Protein AF-A0A7R9QZG5-F1 (afdb_monomer)

Foldseek 3Di:
DKFFQLLLVVLVVVLQCQQVDAQDPVNLVCCCVQVVLQDPVNSVVRRPAGADSVVFKDKDWDFPDPDPDRRTITDIDIGGDDDCVRGVPCQLVSLQSSLLSCCVHPPPPDDLPCLLVLLLVQLLLCQLLQAEEEEEARRNFNHPVSVLSNLNSNVVNQVCCVVPVVPGNYDHQYYCPSVSCVVVVHHHDDADDLCLLVVQCVVVVCNLCSLLLSQQVVCLSRNFLGSQAAEQCSPHNVSNLVSQQAAHDGHNDSDGDPDPPHHGSVQRGQAYEDADDDLLVVLVVVLVSCVVSVNPDAHEYEYEYADGSVRSSVSCVSCVVSVHHYHYHYHCNSRPDD

Structure (mmCIF, N/CA/C/O backbone):
data_AF-A0A7R9QZG5-F1
#
_entry.id   AF-A0A7R9QZG5-F1
#
loop_
_atom_site.group_PDB
_atom_site.id
_atom_site.type_symbol
_atom_site.label_atom_id
_atom_site.label_alt_id
_atom_site.label_comp_id
_atom_site.label_asym_id
_atom_site.label_entity_id
_atom_site.label_seq_id
_atom_site.pdbx_PDB_ins_code
_atom_site.Cartn_x
_atom_site.Cartn_y
_atom_site.Cartn_z
_atom_site.occupancy
_atom_site.B_iso_or_equiv
_atom_site.auth_seq_id
_atom_site.auth_comp_id
_atom_site.auth_asym_id
_atom_site.auth_atom_id
_atom_site.pdbx_PDB_model_num
ATOM 1 N N . MET A 1 1 ? 15.269 9.341 -12.273 1.00 76.62 1 MET A N 1
ATOM 2 C CA . MET A 1 1 ? 15.682 7.980 -12.675 1.00 76.62 1 MET A CA 1
ATOM 3 C C . MET A 1 1 ? 15.644 7.947 -14.185 1.00 76.62 1 MET A C 1
ATOM 5 O O . MET A 1 1 ? 14.629 8.360 -14.729 1.00 76.62 1 MET A O 1
ATOM 9 N N . LYS A 1 2 ? 16.731 7.532 -14.834 1.00 93.25 2 LYS A N 1
ATOM 10 C CA . LYS A 1 2 ? 16.809 7.416 -16.295 1.00 93.25 2 LYS A CA 1
ATOM 11 C C . LYS A 1 2 ? 16.793 5.945 -16.671 1.00 93.25 2 LYS A C 1
ATOM 13 O O . LYS A 1 2 ? 17.297 5.121 -15.907 1.00 93.25 2 LYS A O 1
ATOM 18 N N . LEU A 1 3 ? 16.193 5.631 -17.809 1.00 97.06 3 LEU A N 1
ATOM 19 C CA . LEU A 1 3 ? 16.236 4.296 -18.394 1.00 97.06 3 LEU A CA 1
ATOM 20 C C . LEU A 1 3 ? 17.184 4.300 -19.587 1.00 97.06 3 LEU A C 1
ATOM 22 O O . LEU A 1 3 ? 17.402 5.337 -20.211 1.00 97.06 3 LEU A O 1
ATOM 26 N N . THR A 1 4 ? 17.740 3.138 -19.908 1.00 97.75 4 THR A N 1
ATOM 27 C CA . THR A 1 4 ? 18.405 2.934 -21.194 1.00 97.75 4 THR A CA 1
ATOM 28 C C . THR A 1 4 ? 17.360 2.679 -22.284 1.00 97.75 4 THR A C 1
ATOM 30 O O . THR A 1 4 ? 16.239 2.243 -21.997 1.00 97.75 4 THR A O 1
ATOM 33 N N . LYS A 1 5 ? 17.703 2.925 -23.550 1.00 97.25 5 LYS A N 1
ATOM 34 C CA . LYS A 1 5 ? 16.819 2.669 -24.696 1.00 97.25 5 LYS A CA 1
ATOM 35 C C . LYS A 1 5 ? 16.367 1.204 -24.754 1.00 97.25 5 LYS A C 1
ATOM 37 O O . LYS A 1 5 ? 15.193 0.938 -25.005 1.00 97.25 5 LYS A O 1
ATOM 42 N N . GLY A 1 6 ? 17.255 0.263 -24.428 1.00 97.75 6 GLY A N 1
ATOM 43 C CA . GLY A 1 6 ? 16.916 -1.156 -24.300 1.00 97.75 6 GLY A CA 1
ATOM 44 C C . GLY A 1 6 ? 15.878 -1.421 -23.200 1.00 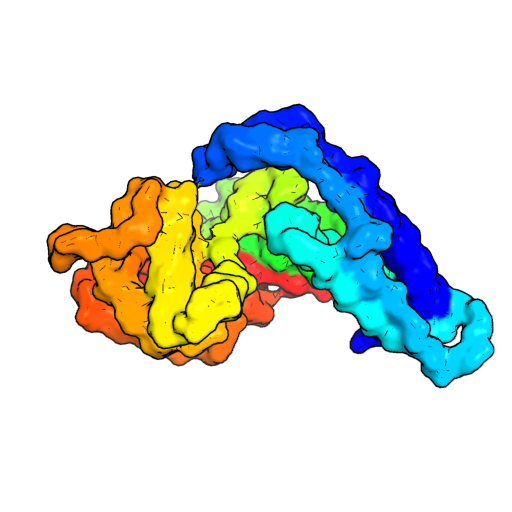97.75 6 GLY A C 1
ATOM 45 O O . GLY A 1 6 ? 14.911 -2.150 -23.426 1.00 97.75 6 GLY A O 1
ATOM 46 N N . ALA A 1 7 ? 16.016 -0.769 -22.039 1.00 98.31 7 ALA A N 1
ATOM 47 C CA . ALA A 1 7 ? 15.039 -0.855 -20.951 1.00 98.31 7 ALA A CA 1
ATOM 48 C C . ALA A 1 7 ? 13.669 -0.290 -21.358 1.00 98.31 7 ALA A C 1
ATOM 50 O O . ALA A 1 7 ? 12.640 -0.890 -21.052 1.00 98.31 7 ALA A O 1
ATOM 51 N N . TYR A 1 8 ? 13.653 0.838 -22.076 1.00 98.19 8 TYR A N 1
ATOM 52 C CA . TYR A 1 8 ? 12.435 1.438 -22.623 1.00 98.19 8 TYR A CA 1
ATOM 53 C C . TYR A 1 8 ? 11.733 0.507 -23.623 1.00 98.19 8 TYR A C 1
ATOM 55 O O . TYR A 1 8 ? 10.530 0.278 -23.498 1.00 98.19 8 TYR A O 1
ATOM 63 N N . ASN A 1 9 ? 12.475 -0.077 -24.569 1.00 98.19 9 ASN A N 1
ATOM 64 C CA . ASN A 1 9 ? 11.923 -1.011 -25.554 1.00 98.19 9 ASN A CA 1
ATOM 65 C C . ASN A 1 9 ? 11.314 -2.243 -24.869 1.00 98.19 9 ASN A C 1
ATOM 67 O O . ASN A 1 9 ? 10.207 -2.668 -25.206 1.00 98.19 9 ASN A O 1
ATOM 71 N N . TRP A 1 10 ? 12.010 -2.792 -23.869 1.00 98.62 10 TRP A N 1
ATOM 72 C CA . TRP A 1 10 ? 11.490 -3.896 -23.066 1.00 98.62 10 TRP A CA 1
ATOM 73 C C . TRP A 1 10 ? 10.226 -3.501 -22.299 1.00 98.62 10 TRP A C 1
ATOM 75 O O . TRP A 1 10 ? 9.252 -4.253 -22.314 1.00 98.62 10 TRP A O 1
ATOM 85 N N . LEU A 1 11 ? 10.222 -2.329 -21.659 1.00 98.62 11 LEU A N 1
ATOM 86 C CA . LEU A 1 11 ? 9.078 -1.825 -20.902 1.00 98.62 11 LEU A CA 1
ATOM 87 C C . LEU A 1 11 ? 7.855 -1.648 -21.805 1.00 98.62 11 LEU A C 1
ATOM 89 O O . LEU A 1 11 ? 6.777 -2.115 -21.448 1.00 98.62 11 LEU A O 1
ATOM 93 N N . GLN A 1 12 ? 8.021 -1.041 -22.982 1.00 98.38 12 GLN A N 1
ATOM 94 C CA . GLN A 1 12 ? 6.940 -0.868 -23.953 1.00 98.38 12 GLN A CA 1
ATOM 95 C C . GLN A 1 12 ? 6.302 -2.215 -24.325 1.00 98.38 12 GLN A C 1
ATOM 97 O O . GLN A 1 12 ? 5.080 -2.341 -24.345 1.00 98.38 12 GLN A O 1
ATOM 102 N N . GLU A 1 13 ? 7.122 -3.242 -24.549 1.00 98.56 13 GLU A N 1
ATOM 103 C CA . GLU A 1 13 ? 6.642 -4.591 -24.843 1.00 98.56 13 GLU A CA 1
ATOM 104 C C . GLU A 1 13 ? 5.915 -5.242 -23.652 1.00 98.56 13 GLU A C 1
ATOM 106 O O . GLU A 1 13 ? 4.901 -5.912 -23.841 1.00 98.56 13 GLU A O 1
ATOM 111 N N . GLN A 1 14 ? 6.384 -5.048 -22.413 1.00 98.69 14 GLN A N 1
ATOM 112 C CA . GLN A 1 14 ? 5.668 -5.555 -21.232 1.00 98.69 14 GLN A CA 1
ATOM 113 C C . GLN A 1 14 ? 4.327 -4.849 -21.015 1.00 98.69 14 GLN A C 1
ATOM 115 O O . GLN A 1 14 ? 3.362 -5.496 -20.615 1.00 98.69 14 GLN A O 1
ATOM 120 N N . ILE A 1 15 ? 4.255 -3.543 -21.288 1.00 98.69 15 ILE A N 1
ATOM 121 C CA . ILE A 1 15 ? 3.017 -2.765 -21.174 1.00 98.69 15 ILE A CA 1
ATOM 122 C C . ILE A 1 15 ? 1.969 -3.280 -22.157 1.00 98.69 15 ILE A C 1
ATOM 124 O O . ILE A 1 15 ? 0.840 -3.517 -21.738 1.00 98.69 15 ILE A O 1
ATOM 128 N N . ARG A 1 16 ? 2.338 -3.532 -23.422 1.00 98.44 16 ARG A N 1
ATOM 129 C CA . ARG A 1 16 ? 1.416 -4.132 -24.406 1.00 98.44 16 ARG A CA 1
ATOM 130 C C . ARG A 1 16 ? 0.844 -5.452 -23.904 1.00 98.44 16 ARG A C 1
ATOM 132 O O . ARG A 1 16 ? -0.361 -5.662 -23.933 1.00 98.44 16 ARG A O 1
ATOM 139 N N . LYS A 1 17 ? 1.689 -6.302 -23.314 1.00 98.50 17 LYS A N 1
ATOM 140 C CA . LYS A 1 17 ? 1.270 -7.612 -22.792 1.00 98.50 17 LYS A CA 1
ATOM 141 C C . LYS A 1 17 ? 0.234 -7.552 -21.674 1.00 98.50 17 LYS A C 1
ATOM 143 O O . LYS A 1 17 ? -0.400 -8.579 -21.434 1.00 98.50 17 LYS A O 1
ATOM 148 N N . LEU A 1 18 ? 0.027 -6.402 -21.024 1.00 98.31 18 LEU A N 1
ATOM 149 C CA . LEU A 1 18 ? -1.034 -6.236 -20.028 1.00 98.31 18 LEU A CA 1
ATOM 150 C C . LEU A 1 18 ? -2.433 -6.484 -20.615 1.00 98.31 18 LEU A C 1
ATOM 152 O O . LEU A 1 18 ? -3.313 -6.908 -19.872 1.00 98.31 18 LEU A O 1
ATOM 156 N N . GLU A 1 19 ? -2.626 -6.307 -21.928 1.00 97.81 19 GLU A N 1
ATOM 157 C CA . GLU A 1 19 ? -3.889 -6.631 -22.614 1.00 97.81 19 GLU A CA 1
ATOM 158 C C . GLU A 1 19 ? -4.266 -8.118 -22.511 1.00 97.81 19 GLU A C 1
ATOM 160 O O . GLU A 1 19 ? -5.438 -8.482 -22.530 1.00 97.81 19 GLU A O 1
ATOM 165 N N . ASN A 1 20 ? -3.262 -8.990 -22.365 1.00 97.50 20 ASN A N 1
ATOM 166 C CA . ASN A 1 20 ? -3.441 -10.439 -22.330 1.00 97.50 20 ASN A CA 1
ATOM 167 C C . ASN A 1 20 ? -3.740 -10.959 -20.918 1.00 97.50 20 ASN A C 1
ATOM 169 O O . ASN A 1 20 ? -3.902 -12.167 -20.723 1.00 97.50 20 ASN A O 1
ATOM 173 N N . ILE A 1 21 ? -3.768 -10.076 -19.915 1.00 96.31 21 ILE A N 1
ATOM 174 C CA . ILE A 1 21 ? -4.100 -10.454 -18.547 1.00 96.31 21 ILE A CA 1
ATOM 175 C C . ILE A 1 21 ? -5.612 -10.623 -18.456 1.00 96.31 21 ILE A C 1
ATOM 177 O O . ILE A 1 21 ? -6.385 -9.697 -18.698 1.00 96.31 21 ILE A O 1
ATOM 181 N N . ILE A 1 22 ? -6.011 -11.831 -18.079 1.00 95.56 22 ILE A N 1
ATOM 182 C CA . ILE A 1 22 ? -7.397 -12.204 -17.831 1.00 95.56 22 ILE A CA 1
ATOM 183 C C . ILE A 1 22 ? -7.498 -12.715 -16.401 1.00 95.56 22 ILE A C 1
ATOM 185 O O . ILE A 1 22 ? -6.614 -13.445 -15.944 1.00 95.56 22 ILE A O 1
ATOM 189 N N . ILE A 1 23 ? -8.569 -12.342 -15.708 1.00 95.38 23 ILE A N 1
ATOM 190 C CA . ILE A 1 23 ? -8.840 -12.855 -14.368 1.00 95.38 23 ILE A CA 1
ATOM 191 C C . ILE A 1 23 ? -9.448 -14.246 -14.521 1.00 95.38 23 ILE A C 1
ATOM 193 O O . ILE A 1 23 ? -10.445 -14.438 -15.220 1.00 95.38 23 ILE A O 1
ATOM 197 N N . LYS A 1 24 ? -8.825 -15.238 -13.895 1.00 96.00 24 LYS A N 1
ATOM 198 C CA . LYS A 1 24 ? -9.246 -16.636 -13.989 1.00 96.00 24 LYS A CA 1
ATOM 199 C C . LYS A 1 24 ? -10.360 -16.950 -12.994 1.00 96.00 24 LYS A C 1
ATOM 201 O O . LYS A 1 24 ? -10.515 -16.295 -11.967 1.00 96.00 24 LYS A O 1
ATOM 206 N N . ASN A 1 25 ? -11.122 -18.007 -13.273 1.00 95.94 25 ASN A N 1
ATOM 207 C CA . ASN A 1 25 ? -12.228 -18.426 -12.405 1.00 95.94 25 ASN A CA 1
ATOM 208 C C . ASN A 1 25 ? -11.767 -18.767 -10.978 1.00 95.94 25 ASN A C 1
ATOM 210 O O . ASN A 1 25 ? -12.439 -18.392 -10.023 1.00 95.94 25 ASN A O 1
ATOM 214 N N . ASP A 1 26 ? -10.617 -19.425 -10.825 1.00 97.25 26 ASP A N 1
ATOM 215 C CA . ASP A 1 26 ? -10.037 -19.759 -9.520 1.00 97.25 26 ASP A CA 1
ATOM 216 C C . ASP A 1 26 ? -9.595 -18.512 -8.736 1.00 97.25 26 ASP A C 1
ATOM 218 O O . ASP A 1 26 ? -9.749 -18.466 -7.515 1.00 97.25 26 ASP A O 1
ATOM 222 N N . GLU A 1 27 ? -9.115 -17.471 -9.421 1.00 97.88 27 GLU A N 1
ATOM 223 C CA . GLU A 1 27 ? -8.809 -16.169 -8.814 1.00 97.88 27 GLU A CA 1
ATOM 224 C C . GLU A 1 27 ? -10.087 -15.466 -8.327 1.00 97.88 27 GLU A C 1
ATOM 226 O O . GLU A 1 27 ? -10.117 -14.946 -7.209 1.00 97.88 27 GLU A O 1
ATOM 231 N N . VAL A 1 28 ? -11.174 -15.501 -9.110 1.00 97.56 28 VAL A N 1
ATOM 232 C CA . VAL A 1 28 ? -12.478 -14.943 -8.699 1.00 97.56 28 VAL A CA 1
ATOM 233 C C . VAL A 1 28 ? -13.063 -15.702 -7.508 1.00 97.56 28 VAL A C 1
ATOM 235 O O . VAL A 1 28 ? -13.531 -15.080 -6.554 1.00 97.56 28 VAL A O 1
ATOM 238 N N . GLU A 1 29 ? -13.022 -17.035 -7.524 1.00 97.56 29 GLU A N 1
ATOM 239 C CA . GLU A 1 29 ? -13.471 -17.868 -6.402 1.00 97.56 29 GLU A CA 1
ATOM 240 C C . GLU A 1 29 ? -12.656 -17.591 -5.133 1.00 97.56 29 GLU A C 1
ATOM 242 O O . GLU A 1 29 ? -13.210 -17.479 -4.032 1.00 97.56 29 GLU A O 1
ATOM 247 N N . TRP A 1 30 ? -11.339 -17.424 -5.278 1.00 98.25 30 TRP A N 1
ATOM 248 C CA . TRP A 1 30 ? -10.465 -17.064 -4.168 1.00 98.25 30 TRP A CA 1
ATOM 249 C C . TRP A 1 30 ? -10.789 -15.673 -3.610 1.00 98.25 30 TRP A C 1
ATOM 251 O O . TRP A 1 30 ? -10.861 -15.522 -2.386 1.00 98.25 30 TRP A O 1
ATOM 261 N N . LEU A 1 31 ? -11.048 -14.682 -4.473 1.00 98.19 31 LEU A N 1
ATOM 262 C CA . LEU A 1 31 ? -11.474 -13.337 -4.074 1.00 98.19 31 LEU A CA 1
ATOM 263 C C . LEU A 1 31 ? -12.819 -13.366 -3.346 1.00 98.19 31 LEU A C 1
ATOM 265 O O . LEU A 1 31 ? -12.931 -12.772 -2.278 1.00 98.19 31 LEU A O 1
ATOM 269 N N . ALA A 1 32 ? -13.809 -14.100 -3.856 1.00 97.69 32 ALA A N 1
ATOM 270 C CA . ALA A 1 32 ? -15.117 -14.234 -3.211 1.00 97.69 32 ALA A CA 1
ATOM 271 C C . ALA A 1 32 ? -15.002 -14.792 -1.782 1.00 97.69 32 ALA A C 1
ATOM 273 O O . ALA A 1 32 ? -15.690 -14.343 -0.866 1.00 97.69 32 ALA A O 1
ATOM 274 N N . LYS A 1 33 ? -14.103 -15.764 -1.581 1.00 97.69 33 LYS A N 1
ATOM 275 C CA . LYS A 1 33 ? -13.867 -16.394 -0.276 1.00 97.69 33 LYS A CA 1
ATOM 276 C C . LYS A 1 33 ? -13.037 -15.525 0.673 1.00 97.69 33 LYS A C 1
ATOM 278 O O . LYS A 1 33 ? -13.315 -15.496 1.869 1.00 97.69 33 LYS A O 1
ATOM 283 N N . THR A 1 34 ? -11.986 -14.887 0.165 1.00 97.75 34 THR A N 1
ATOM 284 C CA . THR A 1 34 ? -10.953 -14.224 0.986 1.00 97.75 34 THR A CA 1
ATOM 285 C C . THR A 1 34 ? -11.250 -12.742 1.203 1.00 97.75 34 THR A C 1
ATOM 287 O O . THR A 1 34 ? -10.893 -12.180 2.235 1.00 97.75 34 THR A O 1
ATOM 290 N N . CYS A 1 35 ? -11.961 -12.126 0.262 1.00 97.12 35 CYS A N 1
ATOM 291 C CA . CYS A 1 35 ? -12.329 -10.717 0.250 1.00 97.12 35 CYS A CA 1
ATOM 292 C C . CYS A 1 35 ? -13.865 -10.580 0.197 1.00 97.12 35 CYS A C 1
ATOM 294 O O . CYS A 1 35 ? -14.392 -10.028 -0.770 1.00 97.12 35 CYS A O 1
ATOM 296 N N . PRO A 1 36 ? -14.611 -11.051 1.219 1.00 95.62 36 PRO A N 1
ATOM 297 C CA . PRO A 1 36 ? -16.081 -11.121 1.187 1.00 95.62 36 PRO A CA 1
ATOM 298 C C . PRO A 1 36 ? -16.775 -9.749 1.144 1.00 95.62 36 PRO A C 1
ATOM 300 O O . PRO A 1 36 ? -17.991 -9.665 1.014 1.00 95.62 36 PRO A O 1
ATOM 303 N N . TYR A 1 37 ? -16.005 -8.670 1.285 1.00 95.25 37 TYR A N 1
ATOM 304 C CA . TYR A 1 37 ? -16.447 -7.289 1.117 1.00 95.25 37 TYR A CA 1
ATOM 305 C C . TYR A 1 37 ? -16.541 -6.851 -0.355 1.00 95.25 37 TYR A C 1
ATOM 307 O O . TYR A 1 37 ? -17.054 -5.770 -0.630 1.00 95.25 37 TYR A O 1
ATOM 315 N N . LEU A 1 38 ? -16.034 -7.647 -1.302 1.00 96.75 38 LEU A N 1
ATOM 316 C CA . LEU A 1 38 ? -16.249 -7.424 -2.730 1.00 96.75 38 LEU A CA 1
ATOM 317 C C . LEU A 1 38 ? -17.629 -7.960 -3.117 1.00 96.75 38 LEU A C 1
ATOM 319 O O . LEU A 1 38 ? -17.944 -9.118 -2.850 1.00 96.75 38 LEU A O 1
ATOM 323 N N . SER A 1 39 ? -18.452 -7.120 -3.745 1.00 95.69 39 SER A N 1
ATOM 324 C CA . SER A 1 39 ? -19.802 -7.523 -4.137 1.00 95.69 39 SER A CA 1
ATOM 325 C C . SER A 1 39 ? -19.785 -8.506 -5.309 1.00 95.69 39 SER A C 1
ATOM 327 O O . SER A 1 39 ? -18.857 -8.519 -6.123 1.00 95.69 39 SER A O 1
ATOM 329 N N . THR A 1 40 ? -20.844 -9.306 -5.432 1.00 96.19 40 THR A N 1
ATOM 330 C CA . THR A 1 40 ? -21.021 -10.241 -6.551 1.00 96.19 40 THR A CA 1
ATOM 331 C C . THR A 1 40 ? -20.995 -9.519 -7.899 1.00 96.19 40 THR A C 1
ATOM 333 O O . THR A 1 40 ? -20.400 -10.017 -8.848 1.00 96.19 40 THR A O 1
ATOM 336 N N . GLU A 1 41 ? -21.581 -8.323 -7.982 1.00 96.62 41 GLU A N 1
ATOM 337 C CA . GLU A 1 41 ? -21.594 -7.500 -9.195 1.00 96.62 41 GLU A CA 1
ATOM 338 C C . GLU A 1 41 ? -20.181 -7.063 -9.593 1.00 96.62 41 GLU A C 1
ATOM 340 O O . GLU A 1 41 ? -19.839 -7.097 -10.774 1.00 96.62 41 GLU A O 1
ATOM 345 N N . TYR A 1 42 ? -19.340 -6.693 -8.621 1.00 97.12 42 TYR A N 1
ATOM 346 C CA . TYR A 1 42 ? -17.949 -6.338 -8.895 1.00 97.12 42 TYR A CA 1
ATOM 347 C C . TYR A 1 42 ? -17.123 -7.554 -9.328 1.00 97.12 42 TYR A C 1
ATOM 349 O O . TYR A 1 42 ? -16.340 -7.464 -10.270 1.00 97.12 42 TYR A O 1
ATOM 357 N N . LEU A 1 43 ? -17.321 -8.709 -8.688 1.00 97.56 43 LEU A N 1
ATOM 358 C CA . LEU A 1 43 ? -16.660 -9.951 -9.095 1.00 97.56 43 LEU A CA 1
ATOM 359 C C . LEU A 1 43 ? -17.086 -10.397 -10.501 1.00 97.56 43 LEU A C 1
ATOM 361 O O . LEU A 1 43 ? -16.258 -10.903 -11.255 1.00 97.56 43 LEU A O 1
ATOM 365 N N . GLU A 1 44 ? -18.347 -10.181 -10.878 1.00 96.56 44 GLU A N 1
ATOM 366 C CA . GLU A 1 44 ? -18.825 -10.446 -12.237 1.00 96.56 44 GLU A CA 1
ATOM 367 C C . GLU A 1 44 ? -18.234 -9.458 -13.252 1.00 96.56 44 GLU A C 1
ATOM 369 O O . GLU A 1 44 ? -17.797 -9.875 -14.322 1.00 96.56 44 GLU A O 1
ATOM 374 N N . TYR A 1 45 ? -18.125 -8.172 -12.897 1.00 96.56 45 TYR A N 1
ATOM 375 C CA . TYR A 1 45 ? -17.410 -7.179 -13.707 1.00 96.56 45 TYR A CA 1
ATOM 376 C C . TYR A 1 45 ? -15.955 -7.598 -13.970 1.00 96.56 45 TYR A C 1
ATOM 378 O O . TYR A 1 45 ? -15.499 -7.544 -15.112 1.00 96.56 45 TYR A O 1
ATOM 386 N N . LEU A 1 46 ? -15.241 -8.069 -12.941 1.00 96.25 46 LEU A N 1
ATOM 387 C CA . LEU A 1 46 ? -13.846 -8.499 -13.061 1.00 96.25 46 LEU A CA 1
ATOM 388 C C . LEU A 1 46 ? -13.649 -9.650 -14.061 1.00 96.25 46 LEU A C 1
ATOM 390 O O . LEU A 1 46 ? -12.633 -9.675 -14.750 1.00 96.25 46 LEU A O 1
ATOM 394 N N . LYS A 1 47 ? -14.611 -10.571 -14.207 1.00 95.12 47 LYS A N 1
ATOM 395 C CA . LYS A 1 47 ? -14.507 -11.677 -15.183 1.00 95.12 47 LYS A CA 1
ATOM 396 C C . LYS A 1 47 ? -14.433 -11.199 -16.633 1.00 95.12 47 LYS A C 1
ATOM 398 O O . LYS A 1 47 ? -13.816 -11.867 -17.455 1.00 95.12 47 LYS A O 1
ATOM 403 N N . GLY A 1 48 ? -15.092 -10.084 -16.946 1.00 94.69 48 GLY A N 1
ATOM 404 C CA . GLY A 1 48 ? -15.082 -9.475 -18.280 1.00 94.69 48 GLY A CA 1
ATOM 405 C C . GLY A 1 48 ? -14.079 -8.332 -18.429 1.00 94.69 48 GLY A C 1
ATOM 406 O O . GLY A 1 48 ? -14.039 -7.693 -19.480 1.00 94.69 48 GLY A O 1
ATOM 407 N N . PHE A 1 49 ? -13.313 -8.025 -17.381 1.00 96.50 49 PHE A N 1
ATOM 408 C CA . PHE A 1 49 ? -12.392 -6.900 -17.379 1.00 96.50 49 PHE A CA 1
ATOM 409 C C . PHE A 1 49 ? -11.114 -7.217 -18.160 1.00 96.50 49 PHE A C 1
ATOM 411 O O . PHE A 1 49 ? -10.449 -8.218 -17.901 1.00 96.50 49 PHE A O 1
ATOM 418 N N . HIS A 1 50 ? -10.728 -6.298 -19.047 1.00 96.19 50 HIS A N 1
ATOM 419 C CA . HIS A 1 50 ? -9.463 -6.340 -19.772 1.00 96.19 50 HIS A CA 1
ATOM 420 C C . HIS A 1 50 ? -8.842 -4.946 -19.846 1.00 96.19 50 HIS A C 1
ATOM 422 O O . HIS A 1 50 ? -9.528 -3.954 -20.112 1.00 96.19 50 HIS A O 1
ATOM 428 N N . LEU A 1 51 ? -7.529 -4.887 -19.637 1.00 98.06 51 LEU A N 1
ATOM 429 C CA . LEU A 1 51 ? -6.740 -3.680 -19.860 1.00 98.06 51 LEU A CA 1
ATOM 430 C C . LEU A 1 51 ? -6.588 -3.436 -21.367 1.00 98.06 51 LEU A C 1
ATOM 432 O O . LEU A 1 51 ? -6.435 -4.380 -22.137 1.00 98.06 51 LEU A O 1
ATOM 436 N N . ARG A 1 52 ? -6.607 -2.167 -21.784 1.00 98.25 52 ARG A N 1
ATOM 437 C CA . ARG A 1 52 ? -6.412 -1.743 -23.181 1.00 98.25 52 ARG A CA 1
ATOM 438 C C . ARG A 1 52 ? -5.208 -0.798 -23.280 1.00 98.25 52 ARG A C 1
ATOM 440 O O . ARG A 1 52 ? -5.390 0.403 -23.486 1.00 98.25 52 ARG A O 1
ATOM 447 N N . PRO A 1 53 ? -3.976 -1.300 -23.071 1.00 98.38 53 PRO A N 1
ATOM 448 C CA . PRO A 1 53 ? -2.783 -0.465 -22.948 1.00 98.38 53 PRO A CA 1
ATOM 449 C C . PRO A 1 53 ? -2.530 0.404 -24.182 1.00 98.38 53 PRO A C 1
ATOM 451 O O . PRO A 1 53 ? -2.148 1.557 -24.019 1.00 98.38 53 PRO A O 1
ATOM 454 N N . ASP A 1 54 ? -2.823 -0.096 -25.384 1.00 97.06 54 ASP A N 1
ATOM 455 C CA . ASP A 1 54 ? -2.667 0.659 -26.636 1.00 97.06 54 ASP A CA 1
ATOM 456 C C . ASP A 1 54 ? -3.584 1.895 -26.724 1.00 97.06 54 ASP A C 1
ATOM 458 O O . ASP A 1 54 ? -3.244 2.874 -27.386 1.00 97.06 54 ASP A O 1
ATOM 462 N N . GLU A 1 55 ? -4.734 1.879 -26.042 1.00 98.12 55 GLU A N 1
ATOM 463 C CA . GLU A 1 55 ? -5.657 3.021 -25.967 1.00 98.12 55 GLU A CA 1
ATOM 464 C C . GLU A 1 55 ? -5.370 3.926 -24.763 1.00 98.12 55 GLU A C 1
ATOM 466 O O . GLU A 1 55 ? -5.633 5.130 -24.799 1.00 98.12 55 GLU A O 1
ATOM 471 N N . GLN A 1 56 ? -4.899 3.332 -23.665 1.00 98.62 56 GLN A N 1
ATOM 472 C CA . GLN A 1 56 ? -4.926 3.952 -22.343 1.00 98.62 56 GLN A CA 1
ATOM 473 C C . GLN A 1 56 ? -3.555 4.422 -21.863 1.00 98.62 56 GLN A C 1
ATOM 475 O O . GLN A 1 56 ? -3.514 5.265 -20.969 1.00 98.62 56 GLN A O 1
ATOM 480 N N . VAL A 1 57 ? -2.448 3.902 -22.405 1.00 98.69 57 VAL A N 1
ATOM 481 C CA . VAL A 1 57 ? -1.088 4.156 -21.909 1.00 98.69 57 VAL A CA 1
ATOM 482 C C . VAL A 1 57 ? -0.222 4.807 -22.985 1.00 98.69 57 VAL A C 1
ATOM 484 O O . VAL A 1 57 ? 0.090 4.218 -24.014 1.00 98.69 57 VAL A O 1
ATOM 487 N N . GLU A 1 58 ? 0.246 6.017 -22.700 1.00 98.50 58 GLU A N 1
ATOM 488 C CA . GLU A 1 58 ? 1.226 6.735 -23.509 1.00 98.50 58 GLU A CA 1
ATOM 489 C C . GLU A 1 58 ? 2.596 6.657 -22.824 1.00 98.50 58 GLU A C 1
ATOM 491 O O . GLU A 1 58 ? 2.778 7.184 -21.725 1.00 98.50 58 GLU A O 1
ATOM 496 N N . LEU A 1 59 ? 3.559 5.992 -23.469 1.00 98.19 59 LEU A N 1
ATOM 497 C CA . LEU A 1 59 ? 4.945 5.885 -23.009 1.00 98.19 59 LEU A CA 1
ATOM 498 C C . LEU A 1 59 ? 5.879 6.515 -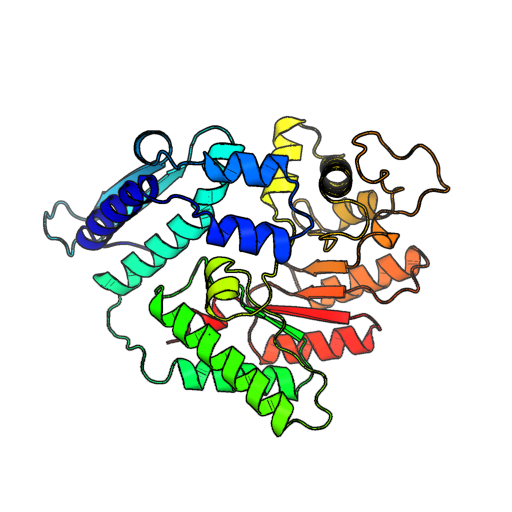24.052 1.00 98.19 59 LEU A C 1
ATOM 500 O O . LEU A 1 59 ? 5.917 6.068 -25.198 1.00 98.19 59 LEU A O 1
ATOM 504 N N . THR A 1 60 ? 6.658 7.520 -23.650 1.00 97.69 60 THR A N 1
ATOM 505 C CA . THR A 1 60 ? 7.639 8.206 -24.508 1.00 97.69 60 THR A CA 1
ATOM 506 C C . THR A 1 60 ? 9.044 8.162 -23.909 1.00 97.69 60 THR A C 1
ATOM 508 O O . THR A 1 60 ? 9.210 7.987 -22.699 1.00 97.69 60 THR A O 1
ATOM 511 N N . PHE A 1 61 ? 10.059 8.303 -24.767 1.00 97.44 61 PHE A N 1
ATOM 512 C CA . PHE A 1 61 ? 11.476 8.312 -24.399 1.00 97.44 61 PHE A CA 1
ATOM 513 C C . PHE A 1 61 ? 12.188 9.505 -25.026 1.00 97.44 61 PHE A C 1
ATOM 515 O O . PHE A 1 61 ? 12.146 9.688 -26.244 1.00 97.44 61 PHE A O 1
ATOM 522 N N . THR A 1 62 ? 12.877 10.279 -24.193 1.00 97.12 62 THR A N 1
ATOM 523 C CA . THR A 1 62 ? 13.704 11.412 -24.607 1.00 97.12 62 THR A CA 1
ATOM 524 C C . THR A 1 62 ? 15.170 11.048 -24.365 1.00 97.12 62 THR A C 1
ATOM 526 O O . THR A 1 62 ? 15.615 11.092 -23.213 1.00 97.12 62 THR A O 1
ATOM 529 N N . PRO A 1 63 ? 15.925 10.650 -25.406 1.00 96.50 63 PRO A N 1
ATOM 530 C CA . PRO A 1 63 ? 17.319 10.251 -25.248 1.00 96.50 63 PRO A CA 1
ATOM 531 C C . PRO A 1 63 ? 18.210 11.453 -24.911 1.00 96.50 63 PRO A C 1
ATOM 533 O O . PRO A 1 63 ? 17.998 12.557 -25.410 1.00 96.50 63 PRO A O 1
ATOM 536 N N . GLU A 1 64 ? 19.253 11.235 -24.109 1.00 95.31 64 GLU A N 1
ATOM 537 C CA . GLU A 1 64 ? 20.255 12.271 -23.802 1.00 95.31 64 GLU A CA 1
ATOM 538 C C . GLU A 1 64 ? 21.182 12.573 -24.983 1.00 95.31 64 GLU A C 1
ATOM 540 O O . GLU A 1 64 ? 21.733 13.667 -25.098 1.00 95.31 64 GLU A O 1
ATOM 545 N N . THR A 1 65 ? 21.395 11.579 -25.843 1.00 93.06 65 THR A N 1
ATOM 546 C CA . THR A 1 65 ? 22.281 11.669 -27.003 1.00 93.06 65 THR A CA 1
ATOM 547 C C . THR A 1 65 ? 21.593 11.073 -28.223 1.00 93.06 65 THR A C 1
ATOM 549 O O . THR A 1 65 ? 20.768 10.174 -28.102 1.00 93.06 65 THR A O 1
ATOM 552 N N . ASN A 1 66 ? 21.969 11.519 -29.421 1.00 87.50 66 ASN A N 1
ATOM 553 C CA . ASN A 1 66 ? 21.393 11.031 -30.683 1.00 87.50 66 ASN A CA 1
ATOM 554 C C . ASN A 1 66 ? 21.877 9.617 -31.078 1.00 87.50 66 ASN A C 1
ATOM 556 O O . ASN A 1 66 ? 21.834 9.255 -32.252 1.00 87.50 66 ASN A O 1
ATOM 560 N N . GLY A 1 67 ? 22.405 8.837 -30.131 1.00 83.06 67 GLY A N 1
ATOM 561 C CA . GLY A 1 67 ? 22.873 7.478 -30.379 1.00 83.06 67 GLY A CA 1
ATOM 562 C C . GLY A 1 67 ? 21.716 6.494 -30.558 1.00 83.06 67 GLY A C 1
ATOM 563 O O . GLY A 1 67 ? 20.641 6.654 -29.984 1.00 83.06 67 GLY A O 1
ATOM 564 N N . GLU A 1 68 ? 21.947 5.432 -31.329 1.00 85.38 68 GLU A N 1
ATOM 565 C CA . GLU A 1 68 ? 20.939 4.385 -31.539 1.00 85.38 68 GLU A CA 1
ATOM 566 C C . GLU A 1 68 ? 21.112 3.154 -30.644 1.00 85.38 68 GLU A C 1
ATOM 568 O O . GLU A 1 68 ? 20.196 2.333 -30.606 1.00 85.38 68 GLU A O 1
ATOM 573 N N . SER A 1 69 ? 22.233 3.059 -29.916 1.00 93.44 69 SER A N 1
ATOM 574 C CA . SER A 1 69 ? 22.557 1.943 -29.016 1.00 93.44 69 SER A CA 1
ATOM 575 C C . SER A 1 69 ? 21.499 1.749 -27.927 1.00 93.44 69 SER A C 1
ATOM 577 O O . SER A 1 69 ? 20.932 2.717 -27.415 1.00 93.44 69 SER A O 1
ATOM 579 N N . ASP A 1 70 ? 21.295 0.496 -27.522 1.00 93.88 70 ASP A N 1
ATOM 580 C CA . ASP A 1 70 ? 20.413 0.144 -26.409 1.00 93.88 70 ASP A CA 1
ATOM 581 C C . ASP A 1 70 ? 20.877 0.740 -25.076 1.00 93.88 70 ASP A C 1
ATOM 583 O O . ASP A 1 70 ? 20.039 0.957 -24.207 1.00 93.88 70 ASP A O 1
ATOM 587 N N . ASP A 1 71 ? 22.163 1.072 -24.930 1.00 94.31 71 ASP A N 1
ATOM 588 C CA . ASP A 1 71 ? 22.733 1.661 -23.710 1.00 94.31 71 ASP A CA 1
ATOM 589 C C . ASP A 1 71 ? 22.516 3.180 -23.595 1.00 94.31 71 ASP A C 1
ATOM 591 O O . ASP A 1 71 ? 22.888 3.784 -22.588 1.00 94.31 71 ASP A O 1
ATOM 595 N N . VAL A 1 72 ? 21.922 3.830 -24.605 1.00 96.19 72 VAL A N 1
ATOM 596 C CA . VAL A 1 72 ? 21.643 5.273 -24.545 1.00 96.19 72 VAL A CA 1
ATOM 597 C C . VAL A 1 72 ? 20.656 5.552 -23.420 1.00 96.19 72 VAL A C 1
ATOM 599 O O . VAL A 1 72 ? 19.528 5.065 -23.449 1.00 96.19 72 VAL A O 1
ATOM 602 N N . ALA A 1 73 ? 21.079 6.346 -22.439 1.00 97.00 73 ALA A N 1
ATOM 603 C CA . ALA A 1 73 ? 20.226 6.800 -21.354 1.00 97.00 73 ALA A CA 1
ATOM 604 C C . ALA A 1 73 ? 19.248 7.886 -21.828 1.00 97.00 73 ALA A C 1
ATOM 606 O O . ALA A 1 73 ? 19.536 8.666 -22.741 1.00 97.00 73 ALA A O 1
ATOM 607 N N . GLY A 1 74 ? 18.092 7.953 -21.179 1.00 96.81 74 GLY A N 1
ATOM 608 C CA . GLY A 1 74 ? 17.089 8.975 -21.435 1.00 96.81 74 GLY A CA 1
ATOM 609 C C . GLY A 1 74 ? 16.007 9.022 -20.368 1.00 96.81 74 GLY A C 1
ATOM 610 O O . GLY A 1 74 ? 15.882 8.134 -19.515 1.00 96.81 74 GLY A O 1
ATOM 611 N N . ASP A 1 75 ? 15.230 10.095 -20.421 1.00 97.38 75 ASP A N 1
ATOM 612 C CA . ASP A 1 75 ? 14.060 10.283 -19.576 1.00 97.38 75 ASP A CA 1
ATOM 613 C C . ASP A 1 75 ? 12.845 9.596 -20.212 1.00 97.38 75 ASP A C 1
ATOM 615 O O . ASP A 1 75 ? 12.679 9.607 -21.433 1.00 97.38 75 ASP A O 1
ATOM 619 N N . ILE A 1 76 ? 11.985 9.005 -19.380 1.00 97.19 76 ILE A N 1
ATOM 620 C CA . ILE A 1 76 ? 10.690 8.474 -19.816 1.00 97.19 76 ILE A CA 1
ATOM 621 C C . ILE A 1 76 ? 9.554 9.376 -19.342 1.00 97.19 76 ILE A C 1
ATOM 623 O O . ILE A 1 76 ? 9.609 9.926 -18.240 1.00 97.19 76 ILE A O 1
ATOM 627 N N . SER A 1 77 ? 8.495 9.472 -20.141 1.00 97.75 77 SER A N 1
ATOM 628 C CA . SER A 1 77 ? 7.194 9.971 -19.694 1.00 97.75 77 SER A CA 1
ATOM 629 C C . SER A 1 77 ? 6.160 8.870 -19.864 1.00 97.75 77 SER A C 1
ATOM 631 O O . SER A 1 77 ? 6.098 8.243 -20.916 1.00 97.75 77 SER A O 1
ATOM 633 N N . LEU A 1 78 ? 5.373 8.626 -18.820 1.00 98.00 78 LEU A N 1
ATOM 634 C CA . LEU A 1 78 ? 4.335 7.604 -18.789 1.00 98.00 78 LEU A CA 1
ATOM 635 C C . LEU A 1 78 ? 3.036 8.264 -18.333 1.00 98.00 78 LEU A C 1
ATOM 637 O O . LEU A 1 78 ? 2.965 8.784 -17.219 1.00 98.00 78 LEU A O 1
ATOM 641 N N . THR A 1 79 ? 2.016 8.233 -19.181 1.00 98.56 79 THR A N 1
ATOM 642 C CA . THR A 1 79 ? 0.698 8.795 -18.884 1.00 98.56 79 THR A CA 1
ATOM 643 C C . THR A 1 79 ? -0.378 7.746 -19.115 1.00 98.56 79 THR A C 1
ATOM 645 O O . THR A 1 79 ? -0.369 7.072 -20.139 1.00 98.56 79 THR A O 1
ATOM 648 N N . VAL A 1 80 ? -1.326 7.635 -18.183 1.00 98.75 80 VAL A N 1
ATOM 649 C CA . VAL A 1 80 ? -2.506 6.772 -18.325 1.00 98.75 80 VAL A CA 1
ATOM 650 C C . VAL A 1 80 ? -3.760 7.641 -18.432 1.00 98.75 80 VAL A C 1
ATOM 652 O O . VAL A 1 80 ? -3.931 8.570 -17.638 1.00 98.75 80 VAL A O 1
ATOM 655 N N . ARG A 1 81 ? -4.632 7.380 -19.411 1.00 98.50 81 ARG A N 1
ATOM 656 C CA . ARG A 1 81 ? -5.872 8.141 -19.656 1.00 98.50 81 ARG A CA 1
ATOM 657 C C . ARG A 1 81 ? -7.032 7.203 -19.982 1.00 98.50 81 ARG A C 1
ATOM 659 O O . ARG A 1 81 ? -6.850 6.186 -20.636 1.00 98.50 81 ARG A O 1
ATOM 666 N N . GLY A 1 82 ? -8.231 7.559 -19.532 1.00 98.00 82 GLY A N 1
ATOM 667 C CA . GLY A 1 82 ? -9.444 6.767 -19.743 1.00 98.00 82 GLY A CA 1
ATOM 668 C C . GLY A 1 82 ? -10.434 6.930 -18.595 1.00 98.00 82 GLY A C 1
ATOM 669 O O . GLY A 1 82 ? -10.253 7.789 -17.727 1.00 98.00 82 GLY A O 1
ATOM 670 N N . LEU A 1 83 ? -11.480 6.104 -18.582 1.00 98.00 83 LEU A N 1
ATOM 671 C CA . LEU A 1 83 ? -12.407 6.038 -17.453 1.00 98.00 83 LEU A CA 1
ATOM 672 C C . LEU A 1 83 ? -11.676 5.513 -16.214 1.00 98.00 83 LEU A C 1
ATOM 674 O O . LEU A 1 83 ? -10.929 4.544 -16.311 1.00 98.00 83 LEU A O 1
ATOM 678 N N . TRP A 1 84 ? -11.928 6.102 -15.041 1.00 98.12 84 TRP A N 1
ATOM 679 C CA . TRP A 1 84 ? -11.219 5.725 -13.808 1.00 98.12 84 TRP A CA 1
ATOM 680 C C . TRP A 1 84 ? -11.368 4.231 -13.480 1.00 98.12 84 TRP A C 1
ATOM 682 O O . TRP A 1 84 ? -10.389 3.577 -13.143 1.00 98.12 84 TRP A O 1
ATOM 692 N N . ILE A 1 85 ? -12.559 3.656 -13.687 1.00 97.00 85 ILE A N 1
ATOM 693 C CA . ILE A 1 85 ? -12.822 2.218 -13.486 1.00 97.00 85 ILE A CA 1
ATOM 694 C C . ILE A 1 85 ? -12.009 1.306 -14.425 1.00 97.00 85 ILE A C 1
ATOM 696 O O . ILE A 1 85 ? -11.780 0.140 -14.114 1.00 97.00 85 ILE A O 1
ATOM 700 N N . GLU A 1 86 ? -11.557 1.832 -15.564 1.00 97.25 86 GLU A N 1
ATOM 701 C CA . GLU A 1 86 ? -10.764 1.093 -16.544 1.00 97.25 86 GLU A CA 1
ATOM 702 C C . GLU A 1 86 ? -9.260 1.304 -16.367 1.00 97.25 86 GLU A C 1
ATOM 704 O O . GLU A 1 86 ? -8.466 0.472 -16.799 1.00 97.25 86 GLU A O 1
ATOM 709 N N . THR A 1 87 ? -8.860 2.408 -15.733 1.00 98.50 87 THR A N 1
ATOM 710 C CA . THR A 1 87 ? -7.455 2.809 -15.614 1.00 98.50 87 THR A CA 1
ATOM 711 C C . THR A 1 87 ? -6.864 2.630 -14.216 1.00 98.50 87 THR A C 1
ATOM 713 O O . THR A 1 87 ? -5.641 2.591 -14.076 1.00 98.50 87 THR A O 1
ATOM 716 N N . ILE A 1 88 ? -7.701 2.455 -13.189 1.00 98.44 88 ILE A N 1
ATOM 717 C CA . ILE A 1 88 ? -7.296 2.310 -11.781 1.00 98.44 88 ILE A CA 1
ATOM 718 C C . ILE A 1 88 ? -6.273 1.185 -11.543 1.00 98.44 88 ILE A C 1
ATOM 720 O O . ILE A 1 88 ? -5.403 1.301 -10.685 1.00 98.44 88 ILE A O 1
ATOM 724 N N . LEU A 1 89 ? -6.325 0.098 -12.319 1.00 98.19 89 LEU A N 1
ATOM 725 C CA . LEU A 1 89 ? -5.460 -1.070 -12.110 1.00 98.19 89 LEU A CA 1
ATOM 726 C C . LEU A 1 89 ? -4.053 -0.940 -12.726 1.00 98.19 89 LEU A C 1
ATOM 728 O O . LEU A 1 89 ? -3.239 -1.846 -12.545 1.00 98.19 89 LEU A O 1
ATOM 732 N N . TYR A 1 90 ? -3.729 0.162 -13.414 1.00 98.75 90 TYR A N 1
ATOM 733 C CA . TYR A 1 90 ? -2.418 0.334 -14.054 1.00 98.75 90 TYR A CA 1
ATOM 734 C C . TYR A 1 90 ? -1.295 0.781 -13.117 1.00 98.75 90 TYR A C 1
ATOM 736 O O . TYR A 1 90 ? -0.144 0.443 -13.392 1.00 98.75 90 TYR A O 1
ATOM 744 N N . GLU A 1 91 ? -1.574 1.529 -12.040 1.00 98.75 91 GLU A N 1
ATOM 745 C CA . GLU A 1 91 ? -0.512 2.145 -11.219 1.00 98.75 91 GLU A CA 1
ATOM 746 C C . GLU A 1 91 ? 0.521 1.101 -10.771 1.00 98.75 91 GLU A C 1
ATOM 748 O O . GLU A 1 91 ? 1.722 1.245 -11.008 1.00 98.75 91 GLU A O 1
ATOM 753 N N . ILE A 1 92 ? 0.049 0.023 -10.140 1.00 98.56 92 ILE A N 1
ATOM 754 C CA . ILE A 1 92 ? 0.930 -0.953 -9.498 1.00 98.56 92 ILE A CA 1
ATOM 755 C C . ILE A 1 92 ? 1.733 -1.761 -10.528 1.00 98.56 92 ILE A C 1
ATOM 757 O O . ILE A 1 92 ? 2.958 -1.817 -10.377 1.00 98.56 92 ILE A O 1
ATOM 761 N N . PRO A 1 93 ? 1.122 -2.369 -11.571 1.00 98.50 93 PRO A N 1
ATOM 762 C CA . PRO A 1 93 ? 1.878 -3.098 -12.584 1.00 98.50 93 PRO A CA 1
ATOM 763 C C . PRO A 1 93 ? 2.876 -2.211 -13.330 1.00 98.50 93 PRO A C 1
ATOM 765 O O . PRO A 1 93 ? 4.017 -2.629 -13.514 1.00 98.50 93 PRO A O 1
ATOM 768 N N . LEU A 1 94 ? 2.497 -0.984 -13.709 1.00 98.75 94 LEU A N 1
ATOM 769 C CA . LEU A 1 94 ? 3.393 -0.091 -14.445 1.00 98.75 94 LEU A CA 1
ATOM 770 C C . LEU A 1 94 ? 4.599 0.329 -13.598 1.00 98.75 94 LEU A C 1
ATOM 772 O O . LEU A 1 94 ? 5.727 0.250 -14.079 1.00 98.75 94 LEU A O 1
ATOM 776 N N . LEU A 1 95 ? 4.402 0.705 -12.330 1.00 98.69 95 LEU A N 1
ATOM 777 C CA . LEU A 1 95 ? 5.518 1.047 -11.440 1.00 98.69 95 LEU A CA 1
ATOM 778 C C . LEU A 1 95 ? 6.442 -0.152 -11.180 1.00 98.69 95 LEU A C 1
ATOM 780 O O . LEU A 1 95 ? 7.665 -0.004 -11.218 1.00 98.69 95 LEU A O 1
ATOM 784 N N . ALA A 1 96 ? 5.874 -1.345 -10.978 1.00 98.69 96 ALA A N 1
ATOM 785 C CA . ALA A 1 96 ? 6.654 -2.566 -10.803 1.00 98.69 96 ALA A CA 1
ATOM 786 C C . ALA A 1 96 ? 7.485 -2.901 -12.054 1.00 98.69 96 ALA A C 1
ATOM 788 O O . ALA A 1 96 ? 8.657 -3.251 -11.926 1.00 98.69 96 ALA A O 1
ATOM 789 N N . LEU A 1 97 ? 6.908 -2.755 -13.253 1.00 98.75 97 LEU A N 1
ATOM 790 C CA . LEU A 1 97 ? 7.607 -2.964 -14.523 1.00 98.75 97 LEU A CA 1
ATOM 791 C C . LEU A 1 97 ? 8.696 -1.916 -14.764 1.00 98.75 97 LEU A C 1
ATOM 793 O O . LEU A 1 97 ? 9.778 -2.267 -15.218 1.00 98.75 97 LEU A O 1
ATOM 797 N N . VAL A 1 98 ? 8.449 -0.644 -14.444 1.00 98.69 98 VAL A N 1
ATOM 798 C CA . VAL A 1 98 ? 9.460 0.420 -14.554 1.00 98.69 98 VAL A CA 1
ATOM 799 C C . VAL A 1 98 ? 10.649 0.137 -13.630 1.00 98.69 98 VAL A C 1
ATOM 801 O O . VAL A 1 98 ? 11.799 0.268 -14.050 1.00 98.69 98 VAL A O 1
ATOM 804 N N . SER A 1 99 ? 10.381 -0.278 -12.389 1.00 98.69 99 SER A N 1
ATOM 805 C CA . SER A 1 99 ? 11.417 -0.679 -11.430 1.00 98.69 99 SER A CA 1
ATOM 806 C C . SER A 1 99 ? 12.217 -1.880 -11.950 1.00 98.69 99 SER A C 1
ATOM 808 O O . SER A 1 99 ? 13.443 -1.822 -12.023 1.00 98.69 99 SER A O 1
ATOM 810 N N . GLU A 1 100 ? 11.536 -2.928 -12.420 1.00 98.69 100 GLU A N 1
ATOM 811 C CA . GLU A 1 100 ? 12.187 -4.113 -12.988 1.00 98.69 100 GLU A CA 1
ATOM 812 C C . GLU A 1 100 ? 13.001 -3.789 -14.250 1.00 98.69 100 GLU A C 1
ATOM 814 O O . GLU A 1 100 ? 14.118 -4.279 -14.399 1.00 98.69 100 GLU A O 1
ATOM 819 N N . ALA A 1 101 ? 12.510 -2.904 -15.125 1.00 98.62 101 ALA A N 1
ATOM 820 C CA . ALA A 1 101 ? 13.258 -2.430 -16.290 1.00 98.62 101 ALA A CA 1
ATOM 821 C C . ALA A 1 101 ? 14.582 -1.773 -15.872 1.00 98.62 101 ALA A C 1
ATOM 823 O O . ALA A 1 101 ? 15.625 -2.032 -16.474 1.00 98.62 101 ALA A O 1
ATOM 824 N N . TYR A 1 102 ? 14.561 -0.954 -14.818 1.00 98.62 102 TYR A N 1
ATOM 825 C CA . TYR A 1 102 ? 15.766 -0.304 -14.315 1.00 98.62 102 TYR A CA 1
ATOM 826 C C . TYR A 1 102 ? 16.805 -1.331 -13.843 1.00 98.62 102 TYR A C 1
ATOM 828 O O . TYR A 1 102 ? 17.943 -1.311 -14.308 1.00 98.62 102 TYR A O 1
ATOM 836 N N . PHE A 1 103 ? 16.416 -2.277 -12.989 1.00 98.44 103 PHE A N 1
ATOM 837 C CA . PHE A 1 103 ? 17.357 -3.258 -12.429 1.00 98.44 103 PHE A CA 1
ATOM 838 C C . PHE A 1 103 ? 17.732 -4.390 -13.393 1.00 98.44 103 PHE A C 1
ATOM 840 O O . PHE A 1 103 ? 18.694 -5.122 -13.175 1.00 98.44 103 PHE A O 1
ATOM 847 N N . LYS A 1 104 ? 16.995 -4.550 -14.489 1.00 97.94 104 LYS A N 1
ATOM 848 C CA . LYS A 1 104 ? 17.319 -5.535 -15.523 1.00 97.94 104 LYS A CA 1
ATOM 849 C C . LYS A 1 104 ? 18.329 -5.021 -16.545 1.00 97.94 104 LYS A C 1
ATOM 851 O O . LYS A 1 104 ? 19.114 -5.807 -17.074 1.00 97.94 104 LYS A O 1
ATOM 856 N N . PHE A 1 105 ? 18.306 -3.722 -16.838 1.00 97.62 105 PHE A N 1
ATOM 857 C CA . PHE A 1 105 ? 19.055 -3.147 -17.960 1.00 97.62 105 PHE A CA 1
ATOM 858 C C . PHE A 1 105 ? 20.023 -2.029 -17.566 1.00 97.62 105 PHE A C 1
ATOM 860 O O . PHE A 1 105 ? 21.001 -1.824 -18.279 1.00 97.62 105 PHE A O 1
ATOM 867 N N . VAL A 1 106 ? 19.774 -1.317 -16.464 1.00 97.00 106 VAL A N 1
ATOM 868 C CA . VAL A 1 106 ? 20.583 -0.167 -16.032 1.00 97.00 106 VAL A CA 1
ATOM 869 C C . VAL A 1 106 ? 21.536 -0.585 -14.918 1.00 97.00 106 VAL A C 1
ATOM 871 O O . VAL A 1 106 ? 22.743 -0.674 -15.132 1.00 97.00 106 VAL A O 1
ATOM 874 N N . ASP A 1 107 ? 20.991 -0.897 -13.746 1.00 97.19 107 ASP A N 1
ATOM 875 C CA . ASP A 1 107 ? 21.756 -1.374 -12.597 1.00 97.19 107 ASP A CA 1
ATOM 876 C C . ASP A 1 107 ? 21.660 -2.896 -12.525 1.00 97.19 107 ASP A C 1
ATOM 878 O O . ASP A 1 107 ? 20.621 -3.431 -12.156 1.00 97.19 107 ASP A O 1
ATOM 882 N N . ARG A 1 108 ? 22.737 -3.580 -12.916 1.00 96.69 108 ARG A N 1
ATOM 883 C CA . ARG A 1 108 ? 22.806 -5.047 -13.023 1.00 96.69 108 ARG A CA 1
ATOM 884 C C . ARG A 1 108 ? 23.721 -5.679 -11.974 1.00 96.69 108 ARG A C 1
ATOM 886 O O . ARG A 1 108 ? 23.880 -6.897 -11.981 1.00 96.69 108 ARG A O 1
ATOM 893 N N . ASP A 1 109 ? 24.350 -4.870 -11.122 1.00 97.81 109 ASP A N 1
ATOM 894 C CA . ASP A 1 109 ? 25.331 -5.335 -10.137 1.00 97.81 109 ASP A CA 1
ATOM 895 C C . ASP A 1 109 ? 24.639 -5.754 -8.838 1.00 97.81 109 ASP A C 1
ATOM 897 O O . ASP A 1 109 ? 24.732 -5.104 -7.800 1.00 97.81 109 ASP A O 1
ATOM 901 N N . TRP A 1 110 ? 23.840 -6.813 -8.928 1.00 98.06 110 TRP A N 1
ATOM 902 C CA . TRP A 1 110 ? 23.093 -7.358 -7.801 1.00 98.06 110 TRP A CA 1
ATOM 903 C C . TRP A 1 110 ? 22.700 -8.809 -8.079 1.00 98.06 110 TRP A C 1
A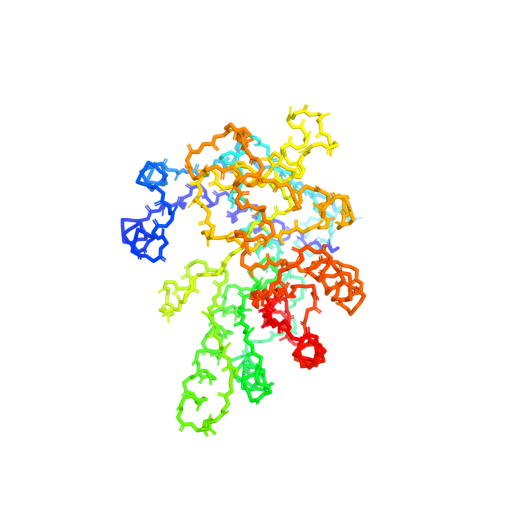TOM 905 O O . TRP A 1 110 ? 22.621 -9.251 -9.228 1.00 98.06 110 TRP A O 1
ATOM 915 N N . THR A 1 111 ? 22.431 -9.571 -7.020 1.00 98.19 111 THR A N 1
ATOM 916 C CA . THR A 1 111 ? 21.976 -10.962 -7.128 1.00 98.19 111 THR A CA 1
ATOM 917 C C . THR A 1 111 ? 20.819 -11.217 -6.166 1.00 98.19 111 THR A C 1
ATOM 919 O O . THR A 1 111 ? 20.574 -10.452 -5.235 1.00 98.19 111 THR A O 1
ATOM 922 N N . HIS A 1 112 ? 20.083 -12.310 -6.376 1.00 98.62 112 HIS A N 1
ATOM 923 C CA . HIS A 1 112 ? 19.048 -12.756 -5.434 1.00 98.62 112 HIS A CA 1
ATOM 924 C C . HIS A 1 112 ? 19.622 -13.456 -4.190 1.00 98.62 112 HIS A C 1
ATOM 926 O O . HIS A 1 112 ? 18.845 -13.937 -3.359 1.00 98.62 112 HIS A O 1
ATOM 932 N N . ASP A 1 113 ? 20.947 -13.561 -4.061 1.00 98.31 113 ASP A N 1
ATOM 933 C CA . ASP A 1 113 ? 21.579 -14.322 -2.988 1.00 98.31 113 ASP A CA 1
ATOM 934 C C . ASP A 1 113 ? 21.221 -13.735 -1.622 1.00 98.31 113 ASP A C 1
ATOM 936 O O . ASP A 1 113 ? 21.188 -12.527 -1.408 1.00 98.31 113 ASP A O 1
ATOM 940 N N . GLY A 1 114 ? 20.889 -14.615 -0.679 1.00 98.31 114 GLY A N 1
ATOM 941 C CA . GLY A 1 114 ? 20.541 -14.219 0.683 1.00 98.31 114 GLY A CA 1
ATOM 942 C C . GLY A 1 114 ? 19.187 -13.519 0.851 1.00 98.31 114 GLY A C 1
ATOM 943 O O . GLY A 1 114 ? 18.789 -13.316 1.993 1.00 98.31 114 GLY A O 1
ATOM 944 N N . GLN A 1 115 ? 18.427 -13.217 -0.211 1.00 98.62 115 GLN A N 1
ATOM 945 C CA . GLN A 1 115 ? 17.177 -12.442 -0.100 1.00 98.62 115 GLN A CA 1
ATOM 946 C C . GLN A 1 115 ? 16.115 -13.104 0.799 1.00 98.62 115 GLN A C 1
ATOM 948 O O . GLN A 1 115 ? 15.497 -12.424 1.619 1.00 98.62 115 GLN A O 1
ATOM 953 N N . VAL A 1 116 ? 15.959 -14.435 0.737 1.00 98.81 116 VAL A N 1
ATOM 954 C CA . VAL A 1 116 ? 15.057 -15.177 1.647 1.00 98.81 116 VAL A CA 1
ATOM 955 C C . VAL A 1 116 ? 15.511 -15.034 3.102 1.00 98.81 116 VAL A C 1
ATOM 957 O O . VAL A 1 116 ? 14.701 -14.737 3.977 1.00 98.81 116 VAL A O 1
ATOM 960 N N . LEU A 1 117 ? 16.812 -15.205 3.364 1.00 98.75 117 LEU A N 1
ATOM 961 C CA . LEU A 1 117 ? 17.386 -15.099 4.708 1.00 98.75 117 LEU A CA 1
ATOM 962 C C . LEU A 1 117 ? 17.295 -13.671 5.257 1.00 98.75 117 LEU A C 1
ATOM 964 O O . LEU A 1 117 ? 16.957 -13.499 6.425 1.00 98.75 117 LEU A O 1
ATOM 968 N N . ASN A 1 118 ? 17.542 -12.658 4.422 1.00 98.69 118 ASN A N 1
ATOM 969 C CA . ASN A 1 118 ? 17.416 -11.249 4.790 1.00 98.69 118 ASN A CA 1
ATOM 970 C C . ASN A 1 118 ? 15.967 -10.915 5.180 1.00 98.69 118 ASN A C 1
ATOM 972 O O . ASN A 1 118 ? 15.711 -10.392 6.265 1.00 98.69 118 ASN A O 1
ATOM 976 N N . ALA A 1 119 ? 14.997 -11.287 4.337 1.00 98.88 119 ALA A N 1
ATOM 977 C CA . ALA A 1 119 ? 13.579 -11.085 4.627 1.00 98.88 119 ALA A CA 1
ATOM 978 C C . ALA A 1 119 ? 13.139 -11.836 5.893 1.00 98.88 119 ALA A C 1
ATOM 980 O O . ALA A 1 119 ? 12.436 -11.272 6.733 1.00 98.88 119 ALA A O 1
ATOM 981 N N . LYS A 1 120 ? 13.605 -13.077 6.072 1.00 98.81 120 LYS A N 1
ATOM 982 C CA . LYS A 1 120 ? 13.351 -13.870 7.277 1.00 98.81 120 LYS A CA 1
ATOM 983 C C . LYS A 1 120 ? 13.909 -13.206 8.536 1.00 98.81 120 LYS A C 1
ATOM 985 O O . LYS A 1 120 ? 13.195 -13.125 9.531 1.00 98.81 120 LYS A O 1
ATOM 990 N N . HIS A 1 121 ? 15.144 -12.704 8.493 1.00 98.75 121 HIS A N 1
ATOM 991 C CA . HIS A 1 121 ? 15.765 -11.997 9.616 1.00 98.75 121 HIS A CA 1
ATOM 992 C C . HIS A 1 121 ? 14.938 -10.773 10.009 1.00 98.75 121 HIS A C 1
ATOM 994 O O . HIS A 1 121 ? 14.518 -10.666 11.159 1.00 98.75 121 HIS A O 1
ATOM 1000 N N . LYS A 1 122 ? 14.635 -9.891 9.050 1.00 98.81 122 LYS A N 1
ATOM 1001 C CA . LYS A 1 122 ? 13.808 -8.697 9.288 1.00 98.81 122 LYS A CA 1
ATOM 1002 C C . LYS A 1 122 ? 12.438 -9.061 9.860 1.00 98.81 122 LYS A C 1
ATOM 1004 O O . LYS A 1 122 ? 11.954 -8.419 10.787 1.00 98.81 122 LYS A O 1
ATOM 1009 N N . GLY A 1 123 ? 11.813 -10.105 9.312 1.00 98.75 123 GLY A N 1
ATOM 1010 C CA . GLY A 1 123 ? 10.539 -10.619 9.799 1.00 98.75 123 GLY A CA 1
ATOM 1011 C C . GLY A 1 123 ? 10.616 -11.080 11.255 1.00 98.75 123 GLY A C 1
ATOM 1012 O O . GLY A 1 123 ? 9.760 -10.700 12.050 1.00 98.75 123 GLY A O 1
ATOM 1013 N N . LEU A 1 124 ? 11.644 -11.851 11.622 1.00 98.50 124 LEU A N 1
ATOM 1014 C CA . LEU A 1 124 ? 11.856 -12.304 13.000 1.00 98.50 124 LEU A CA 1
ATOM 1015 C C . LEU A 1 124 ? 12.114 -11.133 13.946 1.00 98.50 124 LEU A C 1
ATOM 1017 O O . LEU A 1 124 ? 11.432 -11.037 14.960 1.00 98.50 124 LEU A O 1
ATOM 1021 N N . GLU A 1 125 ? 12.996 -10.203 13.584 1.00 98.62 125 GLU A N 1
ATOM 1022 C CA . GLU A 1 125 ? 13.294 -9.015 14.393 1.00 98.62 125 GLU A CA 1
ATOM 1023 C C . GLU A 1 125 ? 12.018 -8.223 14.729 1.00 98.62 125 GLU A C 1
ATOM 1025 O O . GLU A 1 125 ? 11.780 -7.855 15.884 1.00 98.62 125 GLU A O 1
ATOM 1030 N N . LEU A 1 126 ? 11.149 -8.007 13.736 1.00 98.81 126 LEU A N 1
ATOM 1031 C CA . LEU A 1 126 ? 9.858 -7.346 13.930 1.00 98.81 126 LEU A CA 1
ATOM 1032 C C . LEU A 1 126 ? 8.936 -8.148 14.858 1.00 98.81 126 LEU A C 1
ATOM 1034 O O . LEU A 1 126 ? 8.325 -7.571 15.762 1.00 98.81 126 LEU A O 1
ATOM 1038 N N . ILE A 1 127 ? 8.823 -9.464 14.653 1.00 98.69 127 ILE A N 1
ATOM 1039 C CA . ILE A 1 127 ? 7.946 -10.328 15.457 1.00 98.69 127 ILE A CA 1
ATOM 1040 C C . ILE A 1 127 ? 8.410 -10.380 16.919 1.00 98.69 127 ILE A C 1
ATOM 1042 O O . ILE A 1 127 ? 7.590 -10.219 17.829 1.00 98.69 127 ILE A O 1
ATOM 1046 N N . GLU A 1 128 ? 9.710 -10.566 17.141 1.00 98.00 128 GLU A N 1
ATOM 1047 C CA . GLU A 1 128 ? 10.363 -10.619 18.453 1.00 98.00 128 GLU A CA 1
ATOM 1048 C C . GLU A 1 128 ? 10.099 -9.353 19.265 1.00 98.00 128 GLU A C 1
ATOM 1050 O O . GLU A 1 128 ? 9.735 -9.415 20.441 1.00 98.00 128 GLU A O 1
ATOM 1055 N N . ASN A 1 129 ? 10.175 -8.197 18.605 1.00 98.12 129 ASN A N 1
ATOM 1056 C CA . ASN A 1 129 ? 9.895 -6.900 19.214 1.00 98.12 129 ASN A CA 1
ATOM 1057 C C . ASN A 1 129 ? 8.396 -6.567 19.288 1.00 98.12 129 ASN A C 1
ATOM 1059 O O . ASN A 1 129 ? 8.017 -5.453 19.649 1.00 98.12 129 ASN A O 1
ATOM 1063 N N . GLY A 1 130 ? 7.515 -7.517 18.974 1.00 98.00 130 GLY A N 1
ATOM 1064 C CA . GLY A 1 130 ? 6.074 -7.371 19.138 1.00 98.00 130 GLY A CA 1
ATOM 1065 C C . GLY A 1 130 ? 5.375 -6.563 18.041 1.00 98.00 130 GLY A C 1
ATOM 1066 O O . GLY A 1 130 ? 4.249 -6.122 18.260 1.00 98.00 130 GLY A O 1
ATOM 1067 N N . CYS A 1 131 ? 6.016 -6.325 16.895 1.00 98.69 131 CYS A N 1
ATOM 1068 C CA . CYS A 1 131 ? 5.434 -5.552 15.797 1.00 98.69 131 CYS A CA 1
ATOM 1069 C C . CYS A 1 131 ? 4.418 -6.391 15.006 1.00 98.69 131 CYS A C 1
ATOM 1071 O O . CYS A 1 131 ? 4.678 -7.543 14.656 1.00 98.69 131 CYS A O 1
ATOM 1073 N N . ILE A 1 132 ? 3.270 -5.793 14.682 1.00 98.56 132 ILE A N 1
ATOM 1074 C CA . ILE A 1 132 ? 2.255 -6.374 13.794 1.00 98.56 132 ILE A CA 1
ATOM 1075 C C . ILE A 1 132 ? 2.390 -5.701 12.430 1.00 98.56 132 ILE A C 1
ATOM 1077 O O . ILE A 1 132 ? 2.141 -4.500 12.315 1.00 98.56 132 ILE A O 1
ATOM 1081 N N . PHE A 1 133 ? 2.783 -6.441 11.396 1.00 98.88 133 PHE A N 1
ATOM 1082 C CA . PHE A 1 133 ? 3.162 -5.841 10.116 1.00 98.88 133 PHE A CA 1
ATOM 1083 C C . PHE A 1 133 ? 2.705 -6.643 8.898 1.00 98.88 133 PHE A C 1
ATOM 1085 O O . PHE A 1 133 ? 2.483 -7.850 8.967 1.00 98.88 133 PHE A O 1
ATOM 1092 N N . SER A 1 134 ? 2.625 -5.950 7.767 1.00 98.75 134 SER A N 1
ATOM 1093 C CA . SER A 1 134 ? 2.327 -6.487 6.441 1.00 98.75 134 SER A CA 1
ATOM 1094 C C . SER A 1 134 ? 3.342 -5.990 5.412 1.00 98.75 134 SER A C 1
ATOM 1096 O O . SER A 1 134 ? 3.999 -4.965 5.609 1.00 98.75 134 SER A O 1
ATOM 1098 N N . GLU A 1 135 ? 3.481 -6.728 4.315 1.00 98.75 135 GLU A N 1
ATOM 1099 C CA . GLU A 1 135 ? 4.386 -6.400 3.209 1.00 98.75 135 GLU A CA 1
ATOM 1100 C C . GLU A 1 135 ? 3.653 -5.573 2.133 1.00 98.75 135 GLU A C 1
ATOM 1102 O O . GLU A 1 135 ? 2.621 -6.006 1.625 1.00 98.75 135 GLU A O 1
ATOM 1107 N N . PHE A 1 136 ? 4.162 -4.376 1.808 1.00 98.44 136 PHE A N 1
ATOM 1108 C CA . PHE A 1 136 ? 3.519 -3.326 0.986 1.00 98.44 136 PHE A CA 1
ATOM 1109 C C . PHE A 1 136 ? 4.358 -2.891 -0.243 1.00 98.44 136 PHE A C 1
ATOM 1111 O O . PHE A 1 136 ? 4.172 -1.812 -0.817 1.00 98.44 136 PHE A O 1
ATOM 1118 N N . GLY A 1 137 ? 5.332 -3.697 -0.645 1.00 98.50 137 GLY A N 1
ATOM 1119 C CA . GLY A 1 137 ? 6.450 -3.341 -1.514 1.00 98.50 137 GLY A CA 1
ATOM 1120 C C . GLY A 1 137 ? 6.236 -3.549 -3.011 1.00 98.50 137 GLY A C 1
ATOM 1121 O O . GLY A 1 137 ? 7.182 -3.337 -3.771 1.00 98.50 137 GLY A O 1
ATOM 1122 N N . SER A 1 138 ? 5.026 -3.904 -3.465 1.00 98.62 138 SER A N 1
ATOM 1123 C CA . SER A 1 138 ? 4.738 -4.204 -4.882 1.00 98.62 138 SER A CA 1
ATOM 1124 C C . SER A 1 138 ? 5.242 -3.132 -5.858 1.00 98.62 138 SER A C 1
ATOM 1126 O O . SER A 1 138 ? 5.876 -3.459 -6.855 1.00 98.62 138 SER A O 1
ATOM 1128 N N . ARG A 1 139 ? 4.987 -1.847 -5.566 1.00 98.06 139 ARG A N 1
ATOM 1129 C CA . ARG A 1 139 ? 5.227 -0.720 -6.494 1.00 98.06 139 ARG A CA 1
ATOM 1130 C C . ARG A 1 139 ? 6.699 -0.460 -6.801 1.00 98.06 139 ARG A C 1
ATOM 1132 O O . ARG A 1 139 ? 7.011 0.070 -7.856 1.00 98.06 139 ARG A O 1
ATOM 1139 N N . ARG A 1 140 ? 7.594 -0.766 -5.860 1.00 98.38 140 ARG A N 1
ATOM 1140 C CA . ARG A 1 140 ? 9.033 -0.463 -5.963 1.00 98.38 140 ARG A CA 1
ATOM 1141 C C . ARG A 1 140 ? 9.902 -1.706 -5.803 1.00 98.38 140 ARG A C 1
ATOM 1143 O O . ARG A 1 140 ? 11.088 -1.575 -5.510 1.00 98.38 140 ARG A O 1
ATOM 1150 N N . ARG A 1 141 ? 9.317 -2.900 -5.960 1.00 98.62 141 ARG A N 1
ATOM 1151 C CA . ARG A 1 141 ? 10.058 -4.165 -5.922 1.00 98.62 141 ARG A CA 1
ATOM 1152 C C . ARG A 1 141 ? 11.161 -4.165 -6.976 1.00 98.62 141 ARG A C 1
ATOM 1154 O O . ARG A 1 141 ? 10.966 -3.604 -8.055 1.00 98.62 141 ARG A O 1
ATOM 1161 N N . ARG A 1 142 ? 12.297 -4.794 -6.674 1.00 98.56 142 ARG A N 1
ATOM 1162 C CA . ARG A 1 142 ? 13.402 -4.900 -7.635 1.00 98.56 142 ARG A CA 1
ATOM 1163 C C . ARG A 1 142 ? 12.990 -5.689 -8.877 1.00 98.56 142 ARG A C 1
ATOM 1165 O O . ARG A 1 142 ? 13.125 -5.189 -9.983 1.00 98.56 142 ARG A O 1
ATOM 1172 N N . ASP A 1 143 ? 12.424 -6.872 -8.676 1.00 98.62 143 ASP A N 1
ATOM 1173 C CA . ASP A 1 143 ? 11.749 -7.656 -9.708 1.00 98.62 143 ASP A CA 1
ATOM 1174 C C . ASP A 1 143 ? 10.654 -8.541 -9.073 1.00 98.62 143 ASP A C 1
ATOM 1176 O O . ASP A 1 143 ? 10.462 -8.564 -7.846 1.00 98.62 143 ASP A O 1
ATOM 1180 N N . TYR A 1 144 ? 9.902 -9.267 -9.903 1.00 98.69 144 TYR A N 1
ATOM 1181 C CA . TYR A 1 144 ? 8.913 -10.239 -9.422 1.00 98.69 144 TYR A CA 1
ATOM 1182 C C . TYR A 1 144 ? 9.520 -11.337 -8.525 1.00 98.69 144 TYR A C 1
ATOM 1184 O O . TYR A 1 144 ? 8.904 -11.729 -7.530 1.00 98.69 144 TYR A O 1
ATOM 1192 N N . LYS A 1 145 ? 10.713 -11.842 -8.859 1.00 98.75 145 LYS A N 1
ATOM 1193 C CA . LYS A 1 145 ? 11.353 -12.966 -8.159 1.00 98.75 145 LYS A CA 1
ATOM 1194 C C . LYS A 1 145 ? 11.796 -12.573 -6.750 1.00 98.75 145 LYS A C 1
ATOM 1196 O O . LYS A 1 145 ? 11.562 -13.326 -5.814 1.00 98.75 145 LYS A O 1
ATOM 1201 N N . THR A 1 146 ? 12.371 -11.394 -6.570 1.00 98.75 146 THR A N 1
ATOM 1202 C CA . THR A 1 146 ? 12.716 -10.800 -5.280 1.00 98.75 146 THR A CA 1
ATOM 1203 C C . THR A 1 146 ? 11.504 -10.736 -4.375 1.00 98.75 146 THR A C 1
ATOM 1205 O O . THR A 1 146 ? 11.576 -11.174 -3.233 1.00 98.75 146 THR A O 1
ATOM 1208 N N . HIS A 1 147 ? 10.381 -10.217 -4.875 1.00 98.81 147 HIS A N 1
ATOM 1209 C CA . HIS A 1 147 ? 9.161 -10.114 -4.076 1.00 98.81 147 HIS A CA 1
ATOM 1210 C C . HIS A 1 147 ? 8.675 -11.501 -3.634 1.00 98.81 147 HIS A C 1
ATOM 1212 O O . HIS A 1 147 ? 8.346 -11.690 -2.468 1.00 98.81 147 HIS A O 1
ATOM 1218 N N . ASP A 1 148 ? 8.743 -12.499 -4.514 1.00 98.88 148 ASP A N 1
ATOM 1219 C CA . ASP A 1 148 ? 8.419 -13.885 -4.166 1.00 98.88 148 ASP A CA 1
ATOM 1220 C C . ASP A 1 148 ? 9.321 -14.456 -3.053 1.00 98.88 148 ASP A C 1
ATOM 1222 O O . ASP A 1 148 ? 8.822 -15.027 -2.082 1.00 98.88 148 ASP A O 1
ATOM 1226 N N . LEU A 1 149 ? 10.640 -14.251 -3.159 1.00 98.88 149 LEU A N 1
ATOM 1227 C CA . LEU A 1 149 ? 11.629 -14.677 -2.156 1.00 98.88 149 LEU A CA 1
ATOM 1228 C C . LEU A 1 149 ? 11.431 -13.961 -0.812 1.00 98.88 149 LEU A C 1
ATOM 1230 O O . LEU A 1 149 ? 11.602 -14.559 0.250 1.00 98.88 149 LEU A O 1
ATOM 1234 N N . VAL A 1 150 ? 11.037 -12.690 -0.851 1.00 98.88 150 VAL A N 1
ATOM 1235 C CA . VAL A 1 150 ? 10.703 -11.899 0.336 1.00 98.88 150 VAL A CA 1
ATOM 1236 C C . VAL A 1 150 ? 9.488 -12.483 1.048 1.00 98.88 150 VAL A C 1
ATOM 1238 O O . VAL A 1 150 ? 9.554 -12.720 2.254 1.00 98.88 150 VAL A O 1
ATOM 1241 N N . ILE A 1 151 ? 8.397 -12.765 0.327 1.00 98.88 151 ILE A N 1
ATOM 1242 C CA . ILE A 1 151 ? 7.205 -13.373 0.936 1.00 98.88 151 ILE A CA 1
ATOM 1243 C C . ILE A 1 151 ? 7.541 -14.748 1.513 1.00 98.88 151 ILE A C 1
ATOM 1245 O O . ILE A 1 151 ? 7.127 -15.045 2.635 1.00 98.88 151 ILE A O 1
ATOM 1249 N N . GLN A 1 152 ? 8.352 -15.548 0.814 1.00 98.88 152 GLN A N 1
ATOM 1250 C CA . GLN A 1 152 ? 8.857 -16.811 1.350 1.00 98.88 152 GLN A CA 1
ATOM 1251 C C . GLN A 1 152 ? 9.577 -16.604 2.694 1.00 98.88 152 GLN A C 1
ATOM 1253 O O . GLN A 1 152 ? 9.225 -17.258 3.678 1.00 98.88 152 GLN A O 1
ATOM 1258 N N . GLY A 1 153 ? 10.537 -15.676 2.767 1.00 98.88 153 GLY A N 1
ATOM 1259 C CA . GLY A 1 153 ? 11.281 -15.390 3.997 1.00 98.88 153 GLY A CA 1
ATOM 1260 C C . GLY A 1 153 ? 10.386 -14.922 5.151 1.00 98.88 153 GLY A C 1
ATOM 1261 O O . GLY A 1 153 ? 10.545 -15.378 6.283 1.00 98.88 153 GLY A O 1
ATOM 1262 N N . LEU A 1 154 ? 9.391 -14.074 4.873 1.00 98.88 154 LEU A N 1
ATOM 1263 C CA . LEU A 1 154 ? 8.426 -13.602 5.877 1.00 98.88 154 LEU A CA 1
ATOM 1264 C C . LEU A 1 154 ? 7.506 -14.721 6.389 1.00 98.88 154 LEU A C 1
ATOM 1266 O O . LEU A 1 154 ? 7.218 -14.797 7.587 1.00 98.88 154 LEU A O 1
ATOM 1270 N N . VAL A 1 155 ? 7.072 -15.626 5.508 1.00 98.75 155 VAL A N 1
ATOM 1271 C CA . VAL A 1 155 ? 6.303 -16.818 5.895 1.00 98.75 155 VAL A CA 1
ATOM 1272 C C . VAL A 1 155 ? 7.153 -17.760 6.750 1.00 98.75 155 VAL A C 1
ATOM 1274 O O . VAL A 1 155 ? 6.661 -18.286 7.751 1.00 98.75 155 VAL A O 1
ATOM 1277 N N . GLU A 1 156 ? 8.425 -17.961 6.402 1.00 98.62 156 GLU A N 1
ATOM 1278 C CA . GLU A 1 156 ? 9.363 -18.744 7.214 1.00 98.62 156 GLU A CA 1
ATOM 1279 C C . GLU A 1 156 ? 9.578 -18.116 8.598 1.00 98.62 156 GLU A C 1
ATOM 1281 O O . GLU A 1 156 ? 9.486 -18.824 9.600 1.00 98.62 156 GLU A O 1
ATOM 1286 N N . ALA A 1 157 ? 9.760 -16.795 8.682 1.00 98.50 157 ALA A N 1
ATOM 1287 C CA . ALA A 1 157 ? 9.848 -16.078 9.956 1.00 98.50 157 ALA A CA 1
ATOM 1288 C C . ALA A 1 157 ? 8.599 -16.291 10.827 1.00 98.50 157 ALA A C 1
ATOM 1290 O O . ALA A 1 157 ? 8.707 -16.570 12.021 1.00 98.50 157 ALA A O 1
ATOM 1291 N N . SER A 1 158 ? 7.403 -16.226 10.233 1.00 97.56 158 SER A N 1
ATOM 1292 C CA . SER A 1 158 ? 6.148 -16.463 10.956 1.00 97.56 158 SER A CA 1
ATOM 1293 C C . SER A 1 158 ? 6.025 -17.900 11.484 1.00 97.56 158 SER A C 1
ATOM 1295 O O . SER A 1 158 ? 5.489 -18.113 12.578 1.00 97.56 158 SER A O 1
ATOM 1297 N N . LYS A 1 159 ? 6.500 -18.898 10.728 1.00 97.19 159 LYS A N 1
ATOM 1298 C CA . LYS A 1 159 ? 6.506 -20.310 11.153 1.00 97.19 159 LYS A CA 1
ATOM 1299 C C . LYS A 1 159 ? 7.498 -20.542 12.293 1.00 97.19 159 LYS A C 1
ATOM 1301 O O . LYS A 1 159 ? 7.151 -21.185 13.289 1.00 97.19 159 LYS A O 1
ATOM 1306 N N . ASP A 1 160 ? 8.690 -19.965 12.179 1.00 96.88 160 ASP A N 1
ATOM 1307 C CA . ASP A 1 160 ? 9.726 -20.043 13.207 1.00 96.88 160 ASP A CA 1
ATOM 1308 C C . ASP A 1 160 ? 9.265 -19.377 14.504 1.00 96.88 160 ASP A C 1
ATOM 1310 O O . A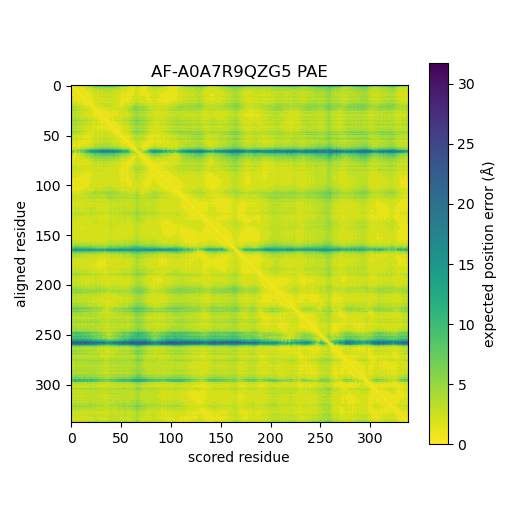SP A 1 160 ? 9.376 -19.981 15.569 1.00 96.88 160 ASP A O 1
ATOM 1314 N N . ALA A 1 161 ? 8.653 -18.193 14.428 1.00 96.06 161 ALA A N 1
ATOM 1315 C CA . ALA A 1 161 ? 8.087 -17.515 15.592 1.00 96.06 161 ALA A CA 1
ATOM 1316 C C . ALA A 1 161 ? 6.962 -18.318 16.265 1.00 96.06 161 ALA A C 1
ATOM 1318 O O . ALA A 1 161 ? 6.875 -18.347 17.489 1.00 96.06 161 ALA A O 1
ATOM 1319 N N . THR A 1 162 ? 6.133 -19.031 15.498 1.00 92.94 162 THR A N 1
ATOM 1320 C CA . THR A 1 162 ? 5.088 -19.903 16.072 1.00 92.94 162 THR A CA 1
ATOM 1321 C C . THR A 1 162 ? 5.692 -21.071 16.860 1.00 92.94 162 THR A C 1
ATOM 1323 O O . THR A 1 162 ? 5.135 -21.499 17.871 1.00 92.94 162 THR A O 1
ATOM 1326 N N . THR A 1 163 ? 6.841 -21.582 16.414 1.00 91.81 163 THR A N 1
ATOM 1327 C CA . THR A 1 163 ? 7.500 -22.754 17.011 1.00 91.81 163 THR A CA 1
ATOM 1328 C C . THR A 1 163 ? 8.407 -22.371 18.184 1.00 91.81 163 THR A C 1
ATOM 1330 O O . THR A 1 163 ? 8.364 -23.002 19.242 1.00 91.81 163 THR A O 1
ATOM 1333 N N . ASN A 1 164 ? 9.208 -21.318 18.011 1.00 91.19 164 ASN A N 1
ATOM 1334 C CA . ASN A 1 164 ? 10.297 -20.931 18.910 1.00 91.19 164 ASN A CA 1
ATOM 1335 C C . ASN A 1 164 ? 9.997 -19.650 19.709 1.00 91.19 164 ASN A C 1
ATOM 1337 O O . ASN A 1 164 ? 10.570 -19.439 20.774 1.00 91.19 164 ASN A O 1
ATOM 1341 N N . GLY A 1 165 ? 9.073 -18.814 19.239 1.00 84.38 165 GLY A N 1
ATOM 1342 C CA . GLY A 1 165 ? 8.776 -17.484 19.775 1.00 84.38 165 GLY A CA 1
ATOM 1343 C C . GLY A 1 165 ? 7.739 -17.454 20.894 1.00 84.38 165 GLY A C 1
ATOM 1344 O O . GLY A 1 165 ? 6.827 -16.625 20.878 1.00 84.38 165 GLY A O 1
ATOM 1345 N N . LYS A 1 166 ? 7.820 -18.375 21.863 1.00 83.06 166 LYS A N 1
ATOM 1346 C CA . LYS A 1 166 ? 6.838 -18.445 22.960 1.00 83.06 166 LYS A CA 1
ATOM 1347 C C . LYS A 1 166 ? 6.763 -17.109 23.711 1.00 83.06 166 LYS A C 1
ATOM 1349 O O . LYS A 1 166 ? 7.708 -16.713 24.382 1.00 83.06 166 LYS A O 1
ATOM 1354 N N . GLY A 1 167 ? 5.605 -16.452 23.638 1.00 87.62 167 GLY A N 1
ATOM 1355 C CA . GLY A 1 167 ? 5.335 -15.176 24.309 1.00 87.62 167 GLY A CA 1
ATOM 1356 C C . GLY A 1 167 ? 5.557 -13.929 23.448 1.00 87.62 167 GLY A C 1
ATOM 1357 O O . GLY A 1 167 ? 5.212 -12.833 23.895 1.00 87.62 167 GLY A O 1
ATOM 1358 N N . TRP A 1 168 ? 6.067 -14.066 22.220 1.00 94.69 168 TRP A N 1
ATOM 1359 C CA . TRP A 1 168 ? 6.138 -12.947 21.280 1.00 94.69 168 TRP A CA 1
ATOM 1360 C C . TRP A 1 168 ? 4.734 -12.542 20.828 1.00 94.69 168 TRP A C 1
ATOM 1362 O O . TRP A 1 168 ? 3.883 -13.383 20.540 1.00 94.69 168 TRP A O 1
ATOM 1372 N N . LYS A 1 169 ? 4.483 -11.230 20.800 1.00 94.56 169 LYS A N 1
ATOM 1373 C CA . LYS A 1 169 ? 3.176 -10.652 20.439 1.00 94.56 169 LYS A CA 1
ATOM 1374 C C . LYS A 1 169 ? 3.112 -10.161 18.993 1.00 94.56 169 LYS A C 1
ATOM 1376 O O . LYS A 1 169 ? 2.039 -9.785 18.530 1.00 94.56 169 LYS A O 1
ATOM 1381 N N . GLY A 1 170 ? 4.255 -10.115 18.311 1.00 97.56 170 GLY A N 1
ATOM 1382 C CA . GLY A 1 170 ? 4.353 -9.623 16.947 1.00 97.56 170 GLY A CA 1
ATOM 1383 C C . GLY A 1 170 ? 3.828 -10.647 15.954 1.00 97.56 170 GLY A C 1
ATOM 1384 O O . GLY A 1 170 ? 3.671 -11.828 16.272 1.00 97.56 170 GLY A O 1
ATOM 1385 N N . LYS A 1 171 ? 3.510 -10.187 14.747 1.00 97.88 171 LYS A N 1
ATOM 1386 C CA . LYS A 1 171 ? 2.886 -11.031 13.731 1.00 97.88 171 LYS A CA 1
ATOM 1387 C C . LYS A 1 171 ? 3.074 -10.457 12.333 1.00 97.88 171 LYS A C 1
ATOM 1389 O O . LYS A 1 171 ? 2.800 -9.280 12.108 1.00 97.88 171 LYS A O 1
ATOM 1394 N N . PHE A 1 172 ? 3.423 -11.325 11.388 1.00 98.62 172 PHE A N 1
ATOM 1395 C CA . PHE A 1 172 ? 3.231 -11.058 9.968 1.00 98.62 172 PHE A CA 1
ATOM 1396 C C . PHE A 1 172 ? 1.757 -11.293 9.605 1.00 98.62 172 PHE A C 1
ATOM 1398 O O . PHE A 1 172 ? 1.241 -12.403 9.758 1.00 98.62 172 PHE A O 1
ATOM 1405 N N . THR A 1 173 ? 1.046 -10.245 9.194 1.00 98.00 173 THR A N 1
ATOM 1406 C CA . THR A 1 173 ? -0.400 -10.302 8.937 1.00 98.00 173 THR A CA 1
ATOM 1407 C C . THR A 1 173 ? -0.743 -10.653 7.498 1.00 98.00 173 THR A C 1
ATOM 1409 O O . THR A 1 173 ? -1.814 -11.212 7.277 1.00 98.00 173 THR A O 1
ATOM 1412 N N . GLY A 1 174 ? 0.145 -10.381 6.540 1.00 98.56 174 GLY A N 1
ATOM 1413 C CA . GLY A 1 174 ? -0.101 -10.634 5.123 1.00 98.56 174 GLY A CA 1
ATOM 1414 C C . GLY A 1 174 ? 0.637 -9.671 4.194 1.00 98.56 174 GLY A C 1
ATOM 1415 O O . GLY A 1 174 ? 1.584 -8.998 4.597 1.00 98.56 174 GLY A O 1
ATOM 1416 N N . THR A 1 175 ? 0.192 -9.585 2.944 1.00 98.88 175 THR A N 1
ATOM 1417 C CA . THR A 1 175 ? 0.789 -8.730 1.901 1.00 98.88 175 THR A CA 1
ATOM 1418 C C . THR A 1 175 ? -0.288 -7.937 1.169 1.00 98.88 175 THR A C 1
ATOM 1420 O O . THR A 1 175 ? -1.418 -8.403 1.031 1.00 98.88 175 THR A O 1
ATOM 1423 N N . SER A 1 176 ? 0.043 -6.743 0.674 1.00 98.50 176 SER A N 1
ATOM 1424 C CA . SER A 1 176 ? -0.840 -5.997 -0.233 1.00 98.50 176 SER A CA 1
ATOM 1425 C C . SER A 1 176 ? -0.861 -6.546 -1.656 1.00 98.50 176 SER A C 1
ATOM 1427 O O . SER A 1 176 ? -1.713 -6.167 -2.459 1.00 98.50 176 SER A O 1
ATOM 1429 N N . ASN A 1 177 ? 0.056 -7.452 -1.995 1.00 98.75 177 ASN A N 1
ATOM 1430 C CA . ASN A 1 177 ? 0.061 -8.109 -3.286 1.00 98.75 177 ASN A CA 1
ATOM 1431 C C . ASN A 1 177 ? -0.941 -9.270 -3.293 1.00 98.75 177 ASN A C 1
ATOM 1433 O O . ASN A 1 177 ? -0.648 -10.354 -2.799 1.00 98.75 177 ASN A O 1
ATOM 1437 N N . VAL A 1 178 ? -2.119 -9.046 -3.877 1.00 98.31 178 VAL A N 1
ATOM 1438 C CA . VAL A 1 178 ? -3.219 -10.027 -3.923 1.00 98.31 178 VAL A CA 1
ATOM 1439 C C . VAL A 1 178 ? -2.784 -11.362 -4.542 1.00 98.31 178 VAL A C 1
ATOM 1441 O O . VAL A 1 178 ? -3.108 -12.424 -4.015 1.00 98.31 178 VAL A O 1
ATOM 1444 N N . HIS A 1 179 ? -1.975 -11.317 -5.605 1.00 98.31 179 HIS A N 1
ATOM 1445 C CA . HIS A 1 179 ? -1.416 -12.512 -6.240 1.00 98.31 179 HIS A CA 1
ATOM 1446 C C . HIS A 1 179 ? -0.496 -13.295 -5.294 1.00 98.31 179 HIS A C 1
ATOM 1448 O O . HIS A 1 179 ? -0.650 -14.505 -5.141 1.00 98.31 179 HIS A O 1
ATOM 1454 N N . PHE A 1 180 ? 0.433 -12.628 -4.600 1.00 98.81 180 PHE A N 1
ATOM 1455 C CA . PHE A 1 180 ? 1.289 -13.312 -3.627 1.00 98.81 180 PHE A CA 1
ATOM 1456 C C . PHE A 1 180 ? 0.540 -13.745 -2.365 1.00 98.81 180 PHE A C 1
ATOM 1458 O O . PHE A 1 180 ? 0.898 -14.775 -1.794 1.00 98.81 180 PHE A O 1
ATOM 1465 N N . ALA A 1 181 ? -0.517 -13.035 -1.964 1.00 98.81 181 ALA A N 1
ATOM 1466 C CA . ALA A 1 181 ? -1.410 -13.479 -0.899 1.00 98.81 181 ALA A CA 1
ATOM 1467 C C . ALA A 1 181 ? -2.037 -14.836 -1.249 1.00 98.81 181 ALA A C 1
ATOM 1469 O O . ALA A 1 181 ? -1.933 -15.784 -0.468 1.00 98.81 181 ALA A O 1
ATOM 1470 N N . MET A 1 182 ? -2.586 -14.962 -2.461 1.00 98.56 182 MET A N 1
ATOM 1471 C CA . MET A 1 182 ? -3.131 -16.218 -2.977 1.00 98.56 182 MET A CA 1
ATOM 1472 C C . MET A 1 182 ? -2.052 -17.302 -3.104 1.00 98.56 182 MET A C 1
ATOM 1474 O O . MET A 1 182 ? -2.216 -18.393 -2.557 1.00 98.56 182 MET A O 1
ATOM 1478 N N . LYS A 1 183 ? -0.924 -17.000 -3.763 1.00 98.50 183 LYS A N 1
ATOM 1479 C CA . LYS A 1 183 ? 0.167 -17.956 -4.020 1.00 98.50 183 LYS A CA 1
ATOM 1480 C C . LYS A 1 183 ? 0.762 -18.549 -2.738 1.00 98.50 183 LYS A C 1
ATOM 1482 O O . LYS A 1 183 ? 1.071 -19.737 -2.707 1.00 98.50 183 LYS A O 1
ATOM 1487 N N . HIS A 1 184 ? 0.944 -17.733 -1.699 1.00 98.50 184 HIS A N 1
ATOM 1488 C CA . HIS A 1 184 ? 1.580 -18.148 -0.440 1.00 98.50 184 HIS A CA 1
ATOM 1489 C C . HIS A 1 184 ? 0.583 -18.493 0.672 1.00 98.50 184 HIS A C 1
ATOM 1491 O O . HIS A 1 184 ? 0.999 -18.865 1.769 1.00 98.50 184 HIS A O 1
ATOM 1497 N N . GLY A 1 185 ? -0.724 -18.392 0.411 1.00 97.88 185 GLY A N 1
ATOM 1498 C CA . GLY A 1 185 ? -1.767 -18.701 1.391 1.00 97.88 185 GLY A CA 1
ATOM 1499 C C . GLY A 1 185 ? -1.778 -17.754 2.596 1.00 97.88 185 GLY A C 1
ATOM 1500 O O . GLY A 1 185 ? -2.079 -18.181 3.712 1.00 97.88 185 GLY A O 1
ATOM 1501 N N . VAL A 1 186 ? -1.434 -16.481 2.386 1.00 98.25 186 VAL A N 1
ATOM 1502 C CA . VAL A 1 186 ? -1.471 -15.424 3.411 1.00 98.25 186 VAL A CA 1
ATOM 1503 C C . VAL A 1 186 ? -2.609 -14.441 3.129 1.00 98.25 186 VAL A C 1
A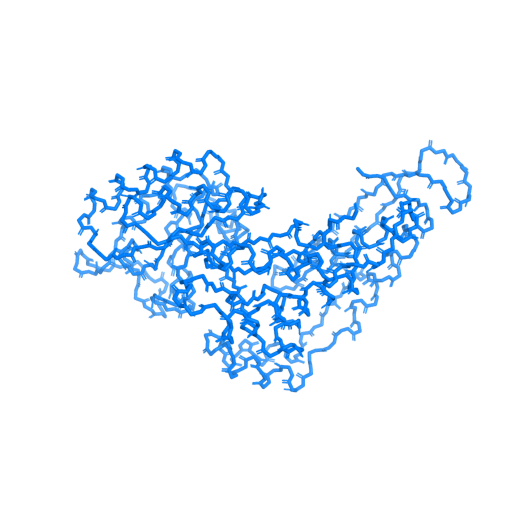TOM 1505 O O . VAL A 1 186 ? -3.249 -14.503 2.083 1.00 98.25 186 VAL A O 1
ATOM 1508 N N . GLN A 1 187 ? -2.913 -13.546 4.070 1.00 98.19 187 GLN A N 1
ATOM 1509 C CA . GLN A 1 187 ? -4.026 -12.610 3.892 1.00 98.19 187 GLN A CA 1
ATOM 1510 C C . GLN A 1 187 ? -3.653 -11.459 2.941 1.00 98.19 187 GLN A C 1
ATOM 1512 O O . GLN A 1 187 ? -2.541 -10.927 3.049 1.00 98.19 187 GLN A O 1
ATOM 1517 N N . PRO A 1 188 ? -4.561 -11.038 2.042 1.00 98.25 188 PRO A N 1
ATOM 1518 C CA . PRO A 1 188 ? -4.431 -9.770 1.340 1.00 98.25 188 PRO A CA 1
ATOM 1519 C C . PRO A 1 188 ? -4.719 -8.612 2.306 1.00 98.25 188 PRO A C 1
ATOM 1521 O O . PRO A 1 188 ? -5.678 -8.658 3.075 1.00 98.25 188 PRO A O 1
ATOM 1524 N N . ILE A 1 189 ? -3.895 -7.565 2.271 1.00 97.62 189 ILE A N 1
ATOM 1525 C CA . ILE A 1 189 ? -4.011 -6.397 3.156 1.00 97.62 189 ILE A CA 1
ATOM 1526 C C . ILE A 1 189 ? -4.140 -5.123 2.320 1.00 97.62 189 ILE A C 1
ATOM 1528 O O . ILE A 1 189 ? -3.359 -4.890 1.402 1.00 97.62 189 ILE A O 1
ATOM 1532 N N . GLY A 1 190 ? -5.091 -4.256 2.662 1.00 94.88 190 GLY A N 1
ATOM 1533 C CA . GLY A 1 190 ? -5.279 -2.985 1.970 1.00 94.88 190 GLY A CA 1
ATOM 1534 C C . GLY A 1 190 ? -5.995 -1.945 2.821 1.00 94.88 190 GLY A C 1
ATOM 1535 O O . GLY A 1 190 ? -6.689 -2.268 3.784 1.00 94.88 190 GLY A O 1
ATOM 1536 N N . THR A 1 191 ? -5.820 -0.684 2.444 1.00 94.50 191 THR A N 1
ATOM 1537 C CA . THR A 1 191 ? -6.568 0.462 2.970 1.00 94.50 191 THR A CA 1
ATOM 1538 C C . THR A 1 191 ? -6.992 1.337 1.796 1.00 94.50 191 THR A C 1
ATOM 1540 O O . THR A 1 191 ? -6.490 1.174 0.683 1.00 94.50 191 THR A O 1
ATOM 1543 N N . VAL A 1 192 ? -7.856 2.319 2.046 1.00 97.19 192 VAL A N 1
ATOM 1544 C CA . VAL A 1 192 ? -8.118 3.377 1.063 1.00 97.19 192 VAL A CA 1
ATOM 1545 C C . VAL A 1 192 ? -6.821 4.130 0.712 1.00 97.19 192 VAL A C 1
ATOM 1547 O O . VAL A 1 192 ? -5.922 4.255 1.552 1.00 97.19 192 VAL A O 1
ATOM 1550 N N . ALA A 1 193 ? -6.713 4.605 -0.531 1.00 97.88 193 ALA A N 1
ATOM 1551 C CA . ALA A 1 193 ? -5.590 5.392 -1.042 1.00 97.88 193 ALA A CA 1
ATOM 1552 C C . ALA A 1 193 ? -5.986 6.861 -1.277 1.00 97.88 193 ALA A C 1
ATOM 1554 O O . ALA A 1 193 ? -7.170 7.193 -1.353 1.00 97.88 193 ALA A O 1
ATOM 1555 N N . HIS A 1 194 ? -4.992 7.745 -1.413 1.00 98.56 194 HIS A N 1
ATOM 1556 C CA . HIS A 1 194 ? -5.214 9.186 -1.595 1.00 98.56 194 HIS A CA 1
ATOM 1557 C C . HIS A 1 194 ? -6.080 9.511 -2.812 1.00 98.56 194 HIS A C 1
ATOM 1559 O O . HIS A 1 194 ? -6.914 10.413 -2.740 1.00 98.56 194 HIS A O 1
ATOM 1565 N N . GLU A 1 195 ? -5.928 8.757 -3.903 1.00 98.38 195 GLU A N 1
ATOM 1566 C CA . GLU A 1 195 ? -6.666 8.992 -5.144 1.00 98.38 195 GLU A CA 1
ATOM 1567 C C . GLU A 1 195 ? -8.189 8.967 -4.957 1.00 98.38 195 GLU A C 1
ATOM 1569 O O . GLU A 1 195 ? -8.889 9.698 -5.647 1.00 98.38 195 GLU A O 1
ATOM 1574 N N . TRP A 1 196 ? -8.704 8.224 -3.969 1.00 98.44 196 TRP A N 1
ATOM 1575 C CA . TRP A 1 196 ? -10.129 8.208 -3.637 1.00 98.44 196 TRP A CA 1
ATOM 1576 C C . TRP A 1 196 ? -10.622 9.594 -3.215 1.00 98.44 196 TRP A C 1
ATOM 1578 O O . TRP A 1 196 ? -11.583 10.134 -3.762 1.00 98.44 196 TRP A O 1
ATOM 1588 N N . PHE A 1 197 ? -9.912 10.202 -2.267 1.00 98.50 197 PHE A N 1
ATOM 1589 C CA . PHE A 1 197 ? -10.211 11.533 -1.750 1.00 98.50 197 PHE A CA 1
ATOM 1590 C C . PHE A 1 197 ? -9.935 12.612 -2.804 1.00 98.50 197 PHE A C 1
ATOM 1592 O O . PHE A 1 197 ? -10.742 13.528 -2.972 1.00 98.50 197 PHE A O 1
ATOM 1599 N N . MET A 1 198 ? -8.823 12.488 -3.538 1.00 98.62 198 MET A N 1
ATOM 1600 C CA . MET A 1 198 ? -8.445 13.411 -4.613 1.00 98.62 198 MET A CA 1
ATOM 1601 C C . MET A 1 198 ? -9.474 13.413 -5.745 1.00 98.62 198 MET A C 1
ATOM 1603 O O . MET A 1 198 ? -9.920 14.480 -6.162 1.00 98.62 198 MET A O 1
ATOM 1607 N N . GLY A 1 199 ? -9.880 12.233 -6.216 1.00 98.38 199 GLY A N 1
ATOM 1608 C CA . GLY A 1 199 ? -10.845 12.078 -7.298 1.00 98.38 199 GLY A CA 1
ATOM 1609 C C . GLY A 1 199 ? -12.227 12.589 -6.911 1.00 98.38 199 GLY A C 1
ATOM 1610 O O . GLY A 1 199 ? -12.839 13.317 -7.687 1.00 98.38 199 GLY A O 1
ATOM 1611 N N . ILE A 1 200 ? -12.692 12.312 -5.688 1.00 98.25 200 ILE A N 1
ATOM 1612 C CA . ILE A 1 200 ? -13.962 12.864 -5.190 1.00 98.25 200 ILE A CA 1
ATOM 1613 C C . ILE A 1 200 ? -13.913 14.390 -5.147 1.00 98.25 200 ILE A C 1
ATOM 1615 O O . ILE A 1 200 ? -14.822 15.025 -5.676 1.00 98.25 200 ILE A O 1
ATOM 1619 N N . ALA A 1 201 ? -12.856 14.979 -4.580 1.00 98.25 201 ALA A N 1
ATOM 1620 C CA . ALA A 1 201 ? -12.704 16.432 -4.544 1.00 98.25 201 ALA A CA 1
ATOM 1621 C C . ALA A 1 201 ? -12.687 17.045 -5.952 1.00 98.25 201 ALA A C 1
ATOM 1623 O O . ALA A 1 201 ? -13.332 18.063 -6.189 1.00 98.25 201 ALA A O 1
ATOM 1624 N N . ALA A 1 202 ? -11.986 16.412 -6.896 1.00 98.00 202 ALA A N 1
ATOM 1625 C CA . ALA A 1 202 ? -11.893 16.881 -8.274 1.00 98.00 202 ALA A CA 1
ATOM 1626 C C . ALA A 1 202 ? -13.222 16.748 -9.038 1.00 98.00 202 ALA A C 1
ATOM 1628 O O . ALA A 1 202 ? -13.564 17.628 -9.824 1.00 98.00 202 ALA A O 1
ATOM 1629 N N . ILE A 1 203 ? -13.996 15.686 -8.810 1.00 97.62 203 ILE A N 1
ATOM 1630 C CA . ILE A 1 203 ? -15.295 15.493 -9.472 1.00 97.62 203 ILE A CA 1
ATOM 1631 C C . ILE A 1 203 ? -16.337 16.472 -8.923 1.00 97.62 203 ILE A C 1
ATOM 1633 O O . ILE A 1 203 ? -17.104 17.044 -9.694 1.00 97.62 203 ILE A O 1
ATOM 1637 N N . THR A 1 204 ? -16.380 16.680 -7.604 1.00 97.06 204 THR A N 1
ATOM 1638 C CA . THR A 1 204 ? -17.389 17.551 -6.977 1.00 97.06 204 THR A CA 1
ATOM 1639 C C . THR A 1 204 ? -16.990 19.022 -6.946 1.00 97.06 204 THR A C 1
ATOM 1641 O O . THR A 1 204 ? -17.856 19.869 -6.745 1.00 97.06 204 THR A O 1
ATOM 1644 N N . GLN A 1 205 ? -15.697 19.325 -7.112 1.00 97.75 205 GLN A N 1
ATOM 1645 C CA . GLN A 1 205 ? -15.102 20.649 -6.896 1.00 97.75 205 GLN A CA 1
ATOM 1646 C C . GLN A 1 205 ? -15.363 21.212 -5.482 1.00 97.75 205 GLN A C 1
ATOM 1648 O O . GLN A 1 205 ? -15.264 22.416 -5.253 1.00 97.75 205 GLN A O 1
ATOM 1653 N N . ASP A 1 206 ? -15.657 20.341 -4.509 1.00 96.31 206 ASP A N 1
ATOM 1654 C CA . ASP A 1 206 ? -15.946 20.700 -3.117 1.00 96.31 206 ASP A CA 1
ATOM 1655 C C . ASP A 1 206 ? -14.883 20.127 -2.171 1.00 96.31 206 ASP A C 1
ATOM 1657 O O . ASP A 1 206 ? -15.094 19.154 -1.442 1.00 96.31 206 ASP A O 1
ATOM 1661 N N . TYR A 1 207 ? -13.706 20.753 -2.180 1.00 95.81 207 TYR A N 1
ATOM 1662 C CA . TYR A 1 207 ? -12.579 20.375 -1.322 1.00 95.81 207 TYR A CA 1
ATOM 1663 C C . TYR A 1 207 ? -12.887 20.525 0.175 1.00 95.81 207 TYR A C 1
ATOM 1665 O O . TYR A 1 207 ? -12.302 19.817 0.994 1.00 95.81 207 TYR A O 1
ATOM 1673 N N . ALA A 1 208 ? -13.810 21.420 0.545 1.00 95.62 208 ALA A N 1
ATOM 1674 C CA . ALA A 1 208 ? -14.177 21.650 1.939 1.00 95.62 208 ALA A CA 1
ATOM 1675 C C . ALA A 1 208 ? -14.921 20.447 2.540 1.00 95.62 208 ALA A C 1
ATOM 1677 O O . ALA A 1 208 ? -14.714 20.127 3.713 1.00 95.62 208 ALA A O 1
ATOM 1678 N N . ASN A 1 209 ? -15.740 19.757 1.738 1.00 96.06 209 ASN A N 1
ATOM 1679 C CA . ASN A 1 209 ? -16.497 18.579 2.173 1.00 96.06 209 ASN A CA 1
ATOM 1680 C C . ASN A 1 209 ? -15.961 17.250 1.616 1.00 96.06 209 ASN A C 1
ATOM 1682 O O . ASN A 1 209 ? -16.467 16.189 1.988 1.00 96.06 209 ASN A O 1
ATOM 1686 N N . ALA A 1 210 ? -14.918 17.269 0.780 1.00 97.69 210 ALA A N 1
ATOM 1687 C CA . ALA A 1 210 ? -14.373 16.078 0.124 1.00 97.69 210 ALA A CA 1
ATOM 1688 C C . ALA A 1 210 ? -14.029 14.933 1.093 1.00 97.69 210 ALA A C 1
ATOM 1690 O O . ALA A 1 210 ? -14.349 13.783 0.806 1.00 97.69 210 ALA A O 1
ATOM 1691 N N . ASN A 1 211 ? -13.442 15.233 2.259 1.00 98.06 211 ASN A N 1
ATOM 1692 C CA . ASN A 1 211 ? -13.119 14.212 3.264 1.00 98.06 211 ASN A CA 1
ATOM 1693 C C . ASN A 1 211 ? -14.368 13.475 3.772 1.00 98.06 211 ASN A C 1
ATOM 1695 O O . ASN A 1 211 ? -14.370 12.251 3.863 1.00 98.06 211 ASN A O 1
ATOM 1699 N N . GLU A 1 212 ? -15.444 14.204 4.076 1.00 97.19 212 GLU A N 1
ATOM 1700 C CA . GLU A 1 212 ? -16.695 13.595 4.538 1.00 97.19 212 GLU A CA 1
ATOM 1701 C C . GLU A 1 212 ? -17.380 12.811 3.419 1.00 97.19 212 GLU A C 1
ATOM 1703 O O . GLU A 1 212 ? -17.838 11.693 3.646 1.00 97.19 212 GLU A O 1
ATOM 1708 N N . LEU A 1 213 ? -17.419 13.365 2.204 1.00 97.44 213 LEU A N 1
ATOM 1709 C CA . LEU A 1 213 ? -17.984 12.685 1.038 1.00 97.44 213 LEU A CA 1
ATOM 1710 C C . LEU A 1 213 ? -17.257 11.367 0.754 1.00 97.44 213 LEU A C 1
ATOM 1712 O O . LEU A 1 213 ? -17.903 10.348 0.517 1.00 97.44 213 LEU A O 1
ATOM 1716 N N . ALA A 1 214 ? -15.928 11.370 0.845 1.00 97.94 214 ALA A N 1
ATOM 1717 C CA . ALA A 1 214 ? -15.102 10.184 0.672 1.00 97.94 214 ALA A CA 1
ATOM 1718 C C . ALA A 1 214 ? -15.349 9.126 1.750 1.00 97.94 214 ALA A C 1
ATOM 1720 O O . ALA A 1 214 ? -15.521 7.952 1.412 1.00 97.94 214 ALA A O 1
ATOM 1721 N N . LEU A 1 215 ? -15.435 9.524 3.023 1.00 97.69 215 LEU A N 1
ATOM 1722 C CA . LEU A 1 215 ? -15.793 8.621 4.122 1.00 97.69 215 LEU A CA 1
ATOM 1723 C C . LEU A 1 215 ? -17.193 8.030 3.938 1.00 97.69 215 LEU A C 1
ATOM 1725 O O . LEU A 1 215 ? -17.400 6.831 4.143 1.00 97.69 215 LEU A O 1
ATOM 1729 N N . ARG A 1 216 ? -18.146 8.859 3.506 1.00 96.69 216 ARG A N 1
ATOM 1730 C CA . ARG A 1 216 ? -19.527 8.461 3.247 1.00 96.69 216 ARG A CA 1
ATOM 1731 C C . ARG A 1 216 ? -19.617 7.431 2.133 1.00 96.69 216 ARG A C 1
ATOM 1733 O O . ARG A 1 216 ? -20.221 6.387 2.336 1.00 96.69 216 ARG A O 1
ATOM 1740 N N . TYR A 1 217 ? -19.012 7.699 0.978 1.00 97.00 217 TYR A N 1
ATOM 1741 C CA . TYR A 1 217 ? -19.051 6.778 -0.158 1.00 97.00 217 TYR A CA 1
ATOM 1742 C C . TYR A 1 217 ? -18.293 5.480 0.127 1.00 97.00 217 TYR A C 1
ATOM 1744 O O . TYR A 1 217 ? -18.779 4.415 -0.242 1.00 97.00 217 TYR A O 1
ATOM 1752 N N . TRP A 1 218 ? -17.176 5.537 0.860 1.00 97.38 218 TRP A N 1
ATOM 1753 C CA . TRP A 1 218 ? -16.466 4.330 1.296 1.00 97.38 218 TRP A CA 1
ATOM 1754 C C . TRP A 1 218 ? -17.330 3.470 2.228 1.00 97.38 218 TRP A C 1
ATOM 1756 O O . TRP A 1 218 ? -17.487 2.269 2.017 1.00 97.38 218 TRP A O 1
ATOM 1766 N N . THR A 1 219 ? -17.967 4.102 3.219 1.00 95.69 219 THR A N 1
ATOM 1767 C CA . THR A 1 219 ? -18.891 3.430 4.149 1.00 95.69 219 THR A CA 1
ATOM 1768 C C . THR A 1 219 ? -20.133 2.893 3.438 1.00 95.69 219 THR A C 1
ATOM 1770 O O . THR A 1 219 ? -20.647 1.838 3.802 1.00 95.69 219 THR A O 1
ATOM 1773 N N . ALA A 1 220 ? -20.627 3.597 2.419 1.00 94.62 220 ALA A N 1
ATOM 1774 C CA . ALA A 1 220 ? -21.743 3.139 1.604 1.00 94.62 220 ALA A CA 1
ATOM 1775 C C . ALA A 1 220 ? -21.370 1.884 0.803 1.00 94.62 220 ALA A C 1
ATOM 1777 O O . ALA A 1 220 ? -22.151 0.938 0.785 1.00 94.62 220 ALA A O 1
ATOM 1778 N N . ALA A 1 221 ? -20.181 1.871 0.193 1.00 94.69 221 ALA A N 1
ATOM 1779 C CA . ALA A 1 221 ? -19.707 0.782 -0.656 1.00 94.69 221 ALA A CA 1
ATOM 1780 C C . ALA A 1 221 ? -19.404 -0.503 0.129 1.00 94.69 221 ALA A C 1
ATOM 1782 O O . ALA A 1 221 ? -19.834 -1.578 -0.278 1.00 94.69 221 ALA A O 1
ATOM 1783 N N . PHE A 1 222 ? -18.692 -0.400 1.256 1.00 95.31 222 PHE A N 1
ATOM 1784 C CA . PHE A 1 222 ? -18.199 -1.576 1.991 1.00 95.31 222 PHE A CA 1
ATOM 1785 C C . PHE A 1 222 ? -18.926 -1.842 3.313 1.00 95.31 222 PHE A C 1
ATOM 1787 O O . PHE A 1 222 ? -18.893 -2.957 3.830 1.00 95.31 222 PHE A O 1
ATOM 1794 N N . GLY A 1 223 ? -19.609 -0.836 3.859 1.00 93.88 223 GLY A N 1
ATOM 1795 C CA . GLY A 1 223 ? -20.250 -0.887 5.169 1.00 93.88 223 GLY A CA 1
ATOM 1796 C C . GLY A 1 223 ? -19.382 -0.340 6.307 1.00 93.88 223 GLY A C 1
ATOM 1797 O O . GLY A 1 223 ? -18.155 -0.289 6.237 1.00 93.88 223 GLY A O 1
ATOM 1798 N N . ARG A 1 224 ? -20.039 0.079 7.396 1.00 92.19 224 ARG A N 1
ATOM 1799 C CA . ARG A 1 224 ? -19.374 0.537 8.629 1.00 92.19 224 ARG A CA 1
ATOM 1800 C C . ARG A 1 224 ? -18.465 -0.566 9.193 1.00 92.19 224 ARG A C 1
ATOM 1802 O O . ARG A 1 224 ? -18.896 -1.707 9.327 1.00 92.19 224 ARG A O 1
ATOM 1809 N N . GLY A 1 225 ? -17.230 -0.212 9.551 1.00 90.25 225 GLY A N 1
ATOM 1810 C CA . GLY A 1 225 ? -16.246 -1.129 10.144 1.00 90.25 225 GLY A CA 1
ATOM 1811 C C . GLY A 1 225 ? -15.532 -2.063 9.157 1.00 90.25 225 GLY A C 1
ATOM 1812 O O . GLY A 1 225 ? -14.580 -2.735 9.546 1.00 90.25 225 GLY A O 1
ATOM 1813 N N . VAL A 1 226 ? -15.930 -2.087 7.882 1.00 91.62 226 VAL A N 1
ATOM 1814 C CA . VAL A 1 226 ? -15.300 -2.909 6.839 1.00 91.62 226 VAL A CA 1
ATOM 1815 C C . VAL A 1 226 ? -14.276 -2.065 6.082 1.00 91.62 226 VAL A C 1
ATOM 1817 O O . VAL A 1 226 ? -14.592 -0.967 5.631 1.00 91.62 226 VAL A O 1
ATOM 1820 N N . LEU A 1 227 ? -13.034 -2.557 5.966 1.00 91.69 227 LEU A N 1
ATOM 1821 C CA . LEU A 1 227 ? -11.909 -1.813 5.368 1.00 91.69 227 LEU A CA 1
ATOM 1822 C C . LEU A 1 227 ? -11.753 -0.398 5.961 1.00 91.69 227 LEU A C 1
ATOM 1824 O O . LEU A 1 227 ? -11.502 0.577 5.252 1.00 91.69 227 LEU A O 1
ATOM 1828 N N . ALA A 1 228 ? -11.938 -0.281 7.277 1.00 93.62 228 ALA A N 1
ATOM 1829 C CA . ALA A 1 228 ? -12.145 0.990 7.960 1.00 93.62 228 ALA A CA 1
ATOM 1830 C C . ALA A 1 228 ? -10.866 1.522 8.637 1.00 93.62 228 ALA A C 1
ATOM 1832 O O . ALA A 1 228 ? -10.865 1.883 9.817 1.00 93.62 228 ALA A O 1
ATOM 1833 N N . ILE A 1 229 ? -9.770 1.559 7.875 1.00 97.75 229 ILE A N 1
ATOM 1834 C CA . ILE A 1 229 ? -8.563 2.326 8.203 1.00 97.75 229 ILE A CA 1
ATOM 1835 C C . ILE A 1 229 ? -8.558 3.580 7.327 1.00 97.75 229 ILE A C 1
ATOM 1837 O O . ILE A 1 229 ? -8.459 3.485 6.104 1.00 97.75 229 ILE A O 1
ATOM 1841 N N . ALA A 1 230 ? -8.695 4.749 7.950 1.00 97.25 230 ALA A N 1
ATOM 1842 C CA . ALA A 1 230 ? -8.817 6.025 7.252 1.00 97.25 230 ALA A CA 1
ATOM 1843 C C . ALA A 1 230 ? -7.456 6.655 6.922 1.00 97.25 230 ALA A C 1
ATOM 1845 O O . ALA A 1 230 ? -6.578 6.717 7.775 1.00 97.25 230 ALA A O 1
ATOM 1846 N N . LEU A 1 231 ? -7.308 7.197 5.714 1.00 97.50 231 LEU A N 1
ATOM 1847 C CA . LEU A 1 231 ? -6.134 7.968 5.303 1.00 97.50 231 LEU A CA 1
ATOM 1848 C C . LEU A 1 231 ? -6.408 9.463 5.494 1.00 97.50 231 LEU A C 1
ATOM 1850 O O . LEU A 1 231 ? -7.339 9.996 4.890 1.00 97.50 231 LEU A O 1
ATOM 1854 N N . THR A 1 232 ? -5.653 10.125 6.369 1.00 98.06 232 THR A N 1
ATOM 1855 C CA . THR A 1 232 ? -6.080 11.420 6.934 1.00 98.06 232 THR A CA 1
ATOM 1856 C C . THR A 1 232 ? -5.442 12.638 6.275 1.00 98.06 232 THR A C 1
ATOM 1858 O O . THR A 1 232 ? -5.918 13.757 6.437 1.00 98.06 232 THR A O 1
ATOM 1861 N N . ASP A 1 233 ? -4.344 12.460 5.560 1.00 97.88 233 ASP A N 1
ATOM 1862 C CA . ASP A 1 233 ? -3.412 13.524 5.199 1.00 97.88 233 ASP A CA 1
ATOM 1863 C C . ASP A 1 233 ? -3.543 14.022 3.753 1.00 97.88 233 ASP A C 1
ATOM 1865 O O . ASP A 1 233 ? -2.899 15.010 3.414 1.00 97.88 233 ASP A O 1
ATOM 1869 N N . THR A 1 234 ? -4.448 13.462 2.934 1.00 98.19 234 THR A N 1
ATOM 1870 C CA . THR A 1 234 ? -4.668 13.902 1.535 1.00 98.19 234 THR A CA 1
ATOM 1871 C C . THR A 1 234 ? -4.844 15.420 1.398 1.00 98.19 234 THR A C 1
ATOM 1873 O O . THR A 1 234 ? -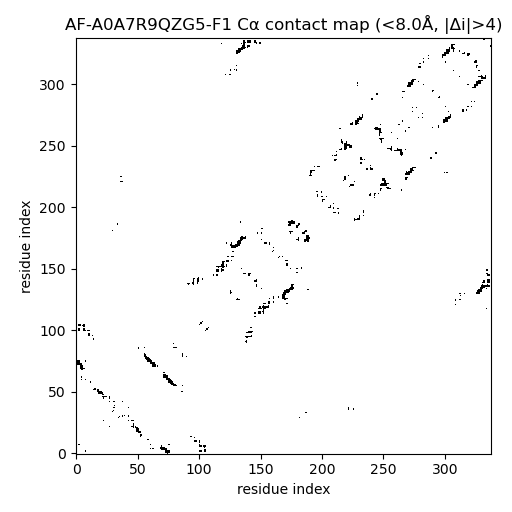4.295 16.034 0.488 1.00 98.19 234 THR A O 1
ATOM 1876 N N . PHE A 1 235 ? -5.599 16.032 2.316 1.00 97.56 235 PHE A N 1
ATOM 1877 C CA . PHE A 1 235 ? -5.801 17.486 2.392 1.00 97.56 235 PHE A CA 1
ATOM 1878 C C . PHE A 1 235 ? -5.410 18.041 3.773 1.00 97.56 235 PHE A C 1
ATOM 1880 O O . PHE A 1 235 ? -5.972 19.034 4.241 1.00 97.56 235 PHE A O 1
ATOM 1887 N N . GLY A 1 236 ? -4.475 17.359 4.442 1.00 97.12 236 GLY A N 1
ATOM 1888 C CA . GLY A 1 236 ? -4.038 17.641 5.806 1.00 97.12 236 GLY A CA 1
ATOM 1889 C C . GLY A 1 236 ? -4.948 17.048 6.889 1.00 97.12 236 GLY A C 1
ATOM 1890 O O . GLY A 1 236 ? -6.167 17.258 6.901 1.00 97.12 236 GLY A O 1
ATOM 1891 N N . SER A 1 237 ? -4.329 16.375 7.863 1.00 97.88 237 SER A N 1
ATOM 1892 C CA . SER A 1 237 ? -5.014 15.661 8.952 1.00 97.88 237 SER A CA 1
ATOM 1893 C C . SER A 1 237 ? -5.984 16.545 9.734 1.00 97.88 237 SER A C 1
ATOM 1895 O O . SER A 1 237 ? -7.108 16.135 10.006 1.00 97.88 237 SER A O 1
ATOM 1897 N N . SER A 1 238 ? -5.633 17.802 10.011 1.00 95.94 238 SER A N 1
ATOM 1898 C CA . SER A 1 238 ? -6.520 18.730 10.730 1.00 95.94 238 SER A CA 1
ATOM 1899 C C . SER A 1 238 ? -7.836 19.010 9.993 1.00 95.94 238 SER A C 1
ATOM 1901 O O . SER A 1 238 ? -8.868 19.221 10.631 1.00 95.94 238 SER A O 1
ATOM 1903 N N . SER A 1 239 ? -7.825 19.025 8.655 1.00 96.56 239 SER A N 1
ATOM 1904 C CA . SER A 1 239 ? -9.046 19.158 7.849 1.00 96.56 239 SER A CA 1
ATOM 1905 C C . SER A 1 239 ? -9.868 17.872 7.904 1.00 96.56 239 SER A C 1
ATOM 1907 O O . SER A 1 239 ? -11.075 17.907 8.153 1.00 96.56 239 SER A O 1
ATOM 1909 N N . PHE A 1 240 ? -9.202 16.727 7.753 1.00 98.50 240 PHE A N 1
ATOM 1910 C CA . PHE A 1 240 ? -9.835 15.413 7.803 1.00 98.50 240 PHE A CA 1
ATOM 1911 C C . PHE A 1 240 ? -10.541 15.148 9.138 1.00 98.50 240 PHE A C 1
ATOM 1913 O O . PHE A 1 240 ? -11.698 14.730 9.149 1.00 98.50 240 PHE A O 1
ATOM 1920 N N . LEU A 1 241 ? -9.907 15.465 10.270 1.00 98.31 241 LEU A N 1
ATOM 1921 C CA . LEU A 1 241 ? -10.471 15.221 11.603 1.00 98.31 241 LEU A CA 1
ATOM 1922 C C . LEU A 1 241 ? -11.784 15.985 11.856 1.00 98.31 241 LEU A C 1
ATOM 1924 O O . LEU A 1 241 ? -12.638 15.517 12.612 1.00 98.31 241 LEU A O 1
ATOM 1928 N N . LYS A 1 242 ? -12.017 17.114 11.167 1.00 97.94 242 LYS A N 1
ATOM 1929 C CA . LYS A 1 242 ? -13.315 17.816 11.202 1.00 97.94 242 LYS A CA 1
ATOM 1930 C C . LYS A 1 242 ? -14.434 16.998 10.560 1.00 97.94 242 LYS A C 1
ATOM 1932 O O . LYS A 1 242 ? -15.567 17.080 11.028 1.00 97.94 242 LYS A O 1
ATOM 1937 N N . ALA A 1 243 ? -14.131 16.249 9.502 1.00 97.38 243 ALA 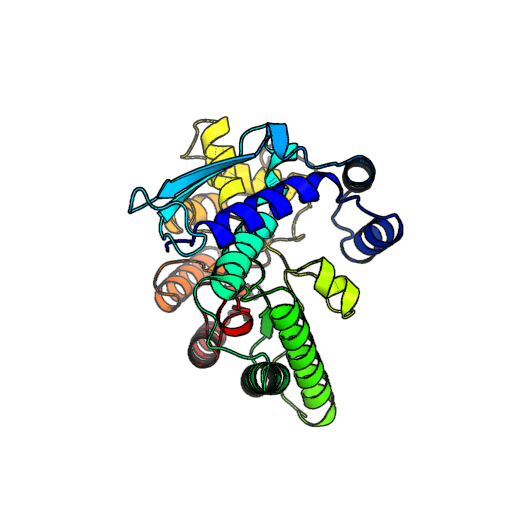A N 1
ATOM 1938 C CA . ALA A 1 243 ? -15.064 15.309 8.888 1.00 97.38 243 ALA A CA 1
ATOM 1939 C C . ALA A 1 243 ? -15.193 14.034 9.730 1.00 97.38 243 ALA A C 1
ATOM 1941 O O . ALA A 1 243 ? -16.292 13.516 9.895 1.00 97.38 243 ALA A O 1
ATOM 1942 N N . PHE A 1 244 ? -14.092 13.564 10.315 1.00 97.81 244 PHE A N 1
ATOM 1943 C CA . PHE A 1 244 ? -14.047 12.295 11.038 1.00 97.81 244 PHE A CA 1
ATOM 1944 C C . PHE A 1 244 ? -14.906 12.275 12.312 1.00 97.81 244 PHE A C 1
ATOM 1946 O O . PHE A 1 244 ? -15.459 11.241 12.673 1.00 97.81 244 PHE A O 1
ATOM 1953 N N . LYS A 1 245 ? -15.102 13.430 12.958 1.00 96.69 245 LYS A N 1
ATOM 1954 C CA . LYS A 1 245 ? -16.029 13.563 14.094 1.00 96.69 245 LYS A CA 1
ATOM 1955 C C . LYS A 1 245 ? -17.510 13.692 13.717 1.00 96.69 245 LYS A C 1
ATOM 1957 O O . LYS A 1 245 ? -18.355 13.812 14.599 1.00 96.69 245 LYS A O 1
ATOM 1962 N N . LYS A 1 246 ? -17.854 13.755 12.427 1.00 96.00 246 LYS A N 1
ATOM 1963 C CA . LYS A 1 246 ? -19.258 13.848 11.998 1.00 96.00 246 LYS A CA 1
ATOM 1964 C C . LYS A 1 246 ? -19.943 12.478 12.093 1.00 96.00 246 LYS A C 1
ATOM 1966 O O . LYS A 1 246 ? -19.250 11.463 11.987 1.00 96.00 246 LYS A O 1
ATOM 1971 N N . PRO A 1 247 ? -21.279 12.432 12.250 1.00 95.56 247 PRO A N 1
ATOM 1972 C CA . PRO A 1 247 ? -22.039 11.185 12.217 1.00 95.56 247 PRO A CA 1
ATOM 1973 C C . PRO A 1 247 ? -21.794 10.403 10.917 1.00 95.56 247 PRO A C 1
ATOM 1975 O O . PRO A 1 247 ? -21.848 10.962 9.819 1.00 95.56 247 PRO A O 1
ATOM 1978 N N . ALA A 1 248 ? -21.518 9.107 11.037 1.00 94.31 248 ALA A N 1
ATOM 1979 C CA . ALA A 1 248 ? -21.236 8.241 9.903 1.00 94.31 248 ALA A CA 1
ATOM 1980 C C . ALA A 1 248 ? -22.521 7.876 9.159 1.00 94.31 248 ALA A C 1
ATOM 1982 O O . ALA A 1 248 ? -23.527 7.528 9.776 1.00 94.31 248 ALA A O 1
ATOM 1983 N N . ALA A 1 249 ? -22.496 7.860 7.826 1.00 90.31 249 ALA A N 1
ATOM 1984 C CA . ALA A 1 249 ? -23.621 7.344 7.045 1.00 90.31 249 ALA A CA 1
ATOM 1985 C C . ALA A 1 249 ? -23.886 5.852 7.330 1.00 90.31 249 ALA A C 1
ATOM 1987 O O . ALA A 1 249 ? -22.999 5.112 7.764 1.00 90.31 249 ALA A O 1
ATOM 1988 N N . LYS A 1 250 ? -25.128 5.400 7.118 1.00 89.62 250 LYS A N 1
ATOM 1989 C CA . LYS A 1 250 ? -25.490 3.978 7.244 1.00 89.62 250 LYS A CA 1
ATOM 1990 C C . LYS A 1 250 ? -24.847 3.167 6.115 1.00 89.62 250 LYS A C 1
ATOM 1992 O O . LYS A 1 250 ? -24.732 3.658 4.995 1.00 89.62 250 LYS A O 1
ATOM 1997 N N . SER A 1 251 ? -24.477 1.918 6.400 1.00 90.38 251 SER A N 1
ATOM 1998 C CA . SER A 1 251 ? -23.984 0.977 5.383 1.00 90.38 251 SER A CA 1
ATOM 1999 C C . SER A 1 251 ? -24.957 0.897 4.200 1.00 90.38 251 SER A C 1
ATOM 2001 O O . SER A 1 251 ? -26.169 0.844 4.412 1.00 90.38 251 SER A O 1
ATOM 2003 N N . GLY A 1 252 ? -24.439 0.908 2.971 1.00 90.25 252 GLY A N 1
ATOM 2004 C CA . GLY A 1 252 ? -25.255 0.877 1.752 1.00 90.25 252 GLY A CA 1
ATOM 2005 C C . GLY A 1 252 ? -25.958 2.192 1.385 1.00 90.25 252 GLY A C 1
ATOM 2006 O O . GLY A 1 252 ? -26.680 2.221 0.393 1.00 90.25 252 GLY A O 1
ATOM 2007 N N . SER A 1 253 ? -25.780 3.281 2.145 1.00 87.94 253 SER A N 1
ATOM 2008 C CA . SER A 1 253 ? -26.426 4.574 1.876 1.00 87.94 253 SER A CA 1
ATOM 2009 C C . SER A 1 253 ? -25.414 5.670 1.566 1.00 87.94 253 SER A C 1
ATOM 2011 O O . SER A 1 253 ? -24.517 5.951 2.357 1.00 87.94 253 SER A O 1
ATOM 2013 N N . THR A 1 254 ? -25.614 6.361 0.445 1.00 89.38 254 THR A N 1
ATOM 2014 C CA . THR A 1 254 ? -24.854 7.563 0.076 1.00 89.38 254 THR A CA 1
ATOM 2015 C C . THR A 1 254 ? -25.453 8.851 0.642 1.00 89.38 254 THR A C 1
ATOM 2017 O O . THR A 1 254 ? -24.894 9.927 0.425 1.00 89.38 254 THR A O 1
ATOM 2020 N N . ASN A 1 255 ? -26.582 8.773 1.352 1.00 87.25 255 ASN A N 1
ATOM 2021 C CA . ASN A 1 255 ? -27.167 9.926 2.031 1.00 87.25 255 ASN A CA 1
ATOM 2022 C C . ASN A 1 255 ? -26.348 10.282 3.275 1.00 87.25 255 ASN A C 1
ATOM 2024 O O . ASN A 1 255 ? -25.696 9.426 3.878 1.00 87.25 255 ASN A O 1
ATOM 2028 N N . ALA A 1 256 ? -26.368 11.560 3.655 1.00 82.06 256 ALA A N 1
ATOM 2029 C CA . ALA A 1 256 ? -25.806 11.974 4.935 1.00 82.06 256 ALA A CA 1
ATOM 2030 C C . ALA A 1 256 ? -26.515 11.246 6.090 1.00 82.06 256 ALA A C 1
ATOM 2032 O O . ALA A 1 256 ? -27.641 10.771 5.948 1.00 82.06 256 ALA A O 1
ATOM 2033 N N . ALA A 1 257 ? -25.839 11.138 7.229 1.00 82.56 257 ALA A N 1
ATOM 2034 C CA . ALA A 1 257 ? -26.474 10.638 8.436 1.00 82.56 257 ALA A CA 1
ATOM 2035 C C . ALA A 1 257 ? -27.569 11.614 8.901 1.00 82.56 257 ALA A C 1
ATOM 2037 O O . ALA A 1 257 ? -27.348 12.823 8.952 1.00 82.56 257 ALA A O 1
ATOM 2038 N N . ASP A 1 258 ? -28.736 11.078 9.255 1.00 72.75 258 ASP A N 1
ATOM 2039 C CA . ASP A 1 258 ? -29.931 11.870 9.576 1.00 72.75 258 ASP A CA 1
ATOM 2040 C C . ASP A 1 258 ? -30.010 12.292 11.053 1.00 72.75 258 ASP A C 1
ATOM 2042 O O . ASP A 1 258 ? -30.922 13.022 11.442 1.00 72.75 258 ASP A O 1
ATOM 2046 N N . SER A 1 259 ? -29.104 11.819 11.919 1.00 74.38 259 SER A N 1
ATOM 2047 C CA . SER A 1 259 ? -29.216 12.073 13.356 1.00 74.38 259 SER A CA 1
ATOM 2048 C C . SER A 1 259 ? -27.877 12.199 14.074 1.00 74.38 259 SER A C 1
ATOM 2050 O O . SER A 1 259 ? -26.924 11.482 13.788 1.00 74.38 259 SER A O 1
ATOM 2052 N N . SER A 1 260 ? -27.849 13.029 15.120 1.00 70.62 260 SER A N 1
ATOM 2053 C CA . SER A 1 260 ? -26.761 13.063 16.108 1.00 70.62 260 SER A CA 1
ATOM 2054 C C . SER A 1 260 ? -26.703 11.812 16.998 1.00 70.62 260 SER A C 1
ATOM 2056 O O . SER A 1 260 ? -25.939 11.787 17.955 1.00 70.62 260 SER A O 1
ATOM 2058 N N . LYS A 1 261 ? -27.567 10.816 16.751 1.00 82.12 261 LYS A N 1
ATOM 2059 C CA . LYS A 1 261 ? -27.577 9.528 17.456 1.00 82.12 261 LYS A CA 1
ATOM 2060 C C . LYS A 1 261 ? -26.822 8.443 16.688 1.00 82.12 261 LYS A C 1
ATOM 2062 O O . LYS A 1 261 ? -26.606 7.369 17.239 1.00 82.12 261 LYS A O 1
ATOM 2067 N N . ASP A 1 262 ? -26.477 8.687 15.424 1.00 89.00 262 ASP A N 1
ATOM 2068 C CA . ASP A 1 262 ? -25.607 7.790 14.673 1.00 89.00 262 ASP A CA 1
ATOM 2069 C C . ASP A 1 262 ? -24.165 7.910 15.189 1.00 89.00 262 ASP A C 1
ATOM 2071 O O . ASP A 1 262 ? -23.722 9.028 15.466 1.00 89.00 262 ASP A O 1
ATOM 2075 N N . PRO A 1 263 ? -23.420 6.792 15.282 1.00 93.44 263 PRO A N 1
ATOM 2076 C CA . PRO A 1 263 ? -22.009 6.846 15.629 1.00 93.44 263 PRO A CA 1
ATOM 2077 C C . PRO A 1 263 ? -21.251 7.658 14.579 1.00 93.44 263 PRO A C 1
ATOM 2079 O O . PRO A 1 263 ? -21.564 7.618 13.387 1.00 93.44 263 PRO A O 1
ATOM 2082 N N . THR A 1 264 ? -20.245 8.387 15.020 1.00 96.00 264 THR A N 1
ATOM 2083 C CA . THR A 1 264 ? -19.324 9.169 14.203 1.00 96.00 264 THR A CA 1
ATOM 2084 C C . THR A 1 264 ? -18.434 8.288 13.331 1.00 96.00 264 THR A C 1
ATOM 2086 O O . THR A 1 264 ? -18.266 7.090 13.580 1.00 96.00 264 THR A O 1
ATOM 2089 N N . TYR A 1 265 ? -17.813 8.874 12.301 1.00 97.06 265 TYR A N 1
ATOM 2090 C CA . TYR A 1 265 ? -16.807 8.146 11.520 1.00 97.06 265 TYR A CA 1
ATOM 2091 C C . TYR A 1 265 ? -15.647 7.666 12.405 1.00 97.06 265 TYR A C 1
ATOM 2093 O O . TYR A 1 265 ? -15.177 6.545 12.231 1.00 97.06 265 TYR A O 1
ATOM 2101 N N . ALA A 1 266 ? -15.241 8.463 13.394 1.00 97.19 266 ALA A N 1
ATOM 2102 C CA . ALA A 1 266 ? -14.203 8.104 14.352 1.00 97.19 266 ALA A CA 1
ATOM 2103 C C . ALA A 1 266 ? -14.567 6.878 15.209 1.00 97.19 266 ALA A C 1
ATOM 2105 O O . ALA A 1 266 ? -13.702 6.047 15.496 1.00 97.19 266 ALA A O 1
ATOM 2106 N N . GLU A 1 267 ? -15.841 6.712 15.567 1.00 95.94 267 GLU A N 1
ATOM 2107 C CA . GLU A 1 267 ? -16.324 5.527 16.282 1.00 95.94 267 GLU A CA 1
ATOM 2108 C C . GLU A 1 267 ? -16.359 4.289 15.379 1.00 95.94 267 GLU A C 1
ATOM 2110 O O . GLU A 1 267 ? -15.868 3.235 15.783 1.00 95.94 267 GLU A O 1
ATOM 2115 N N . VAL A 1 268 ? -16.869 4.405 14.147 1.00 95.50 268 VAL A N 1
ATOM 2116 C CA . VAL A 1 268 ? -17.055 3.237 13.259 1.00 95.50 268 VAL A CA 1
ATOM 2117 C C . VAL A 1 268 ? -15.779 2.790 12.544 1.00 95.50 268 VAL A C 1
ATOM 2119 O O . VAL A 1 268 ? -15.680 1.625 12.158 1.00 95.50 268 VAL A O 1
ATOM 2122 N N . PHE A 1 269 ? -14.806 3.681 12.337 1.00 97.19 269 PHE A N 1
ATOM 2123 C CA . PHE A 1 269 ? -13.513 3.311 11.766 1.00 97.19 269 PHE A CA 1
ATOM 2124 C C . PHE A 1 269 ? -12.622 2.667 12.828 1.00 97.19 269 PHE A C 1
ATOM 2126 O O . PHE A 1 269 ? -12.520 3.132 13.963 1.00 97.19 269 PHE A O 1
ATOM 2133 N N . THR A 1 270 ? -11.948 1.582 12.451 1.00 96.50 270 THR A N 1
ATOM 2134 C CA . THR A 1 270 ? -11.050 0.826 13.339 1.00 96.50 270 THR A CA 1
ATOM 2135 C C . THR A 1 270 ? -9.745 1.564 13.634 1.00 96.50 270 THR A C 1
ATOM 2137 O O . THR A 1 270 ? -9.066 1.261 14.615 1.00 96.50 270 THR A O 1
ATOM 2140 N N . GLY A 1 271 ? -9.385 2.541 12.803 1.00 97.69 271 GLY A N 1
ATOM 2141 C CA . GLY A 1 271 ? -8.143 3.278 12.948 1.00 97.69 271 GLY A CA 1
ATOM 2142 C C . GLY A 1 271 ? -7.845 4.209 11.782 1.00 97.69 271 GLY A C 1
ATOM 2143 O O . GLY A 1 271 ? -8.692 4.459 10.919 1.00 97.69 271 GLY A O 1
ATOM 2144 N N . VAL A 1 272 ? -6.611 4.694 11.756 1.00 98.62 272 VAL A N 1
ATOM 2145 C CA . VAL A 1 272 ? -6.085 5.614 10.742 1.00 98.62 272 VAL A CA 1
ATOM 2146 C C . VAL A 1 272 ? -4.755 5.113 10.182 1.00 98.62 272 VAL A C 1
ATOM 2148 O O . VAL A 1 272 ? -4.072 4.311 10.820 1.00 98.62 272 VAL A O 1
ATOM 2151 N N . ARG A 1 273 ? -4.388 5.577 8.987 1.00 98.62 273 ARG A N 1
ATOM 2152 C CA . ARG A 1 273 ? -3.088 5.347 8.358 1.00 98.62 273 ARG A CA 1
ATOM 2153 C C . ARG A 1 273 ? -2.278 6.641 8.361 1.00 98.62 273 ARG A C 1
ATOM 2155 O O . ARG A 1 273 ? -2.743 7.653 7.842 1.00 98.62 273 ARG A O 1
ATOM 2162 N N . GLN A 1 274 ? -1.077 6.578 8.927 1.00 98.50 274 GLN A N 1
ATOM 2163 C CA . GLN A 1 274 ? -0.070 7.631 8.878 1.00 98.50 274 GLN A CA 1
ATOM 2164 C C . GLN A 1 274 ? 0.839 7.389 7.667 1.00 98.50 274 GLN A C 1
ATOM 2166 O O . GLN A 1 274 ? 1.499 6.350 7.588 1.00 98.50 274 GLN A O 1
ATOM 2171 N N . ASP A 1 275 ? 0.851 8.342 6.732 1.00 97.19 275 ASP A N 1
ATOM 2172 C CA . ASP A 1 275 ? 1.549 8.211 5.441 1.00 97.19 275 ASP A CA 1
ATOM 2173 C C . ASP A 1 275 ? 2.422 9.430 5.081 1.00 97.19 275 ASP A C 1
ATOM 2175 O O . ASP A 1 275 ? 3.088 9.431 4.049 1.00 97.19 275 ASP A O 1
ATOM 2179 N N . SER A 1 276 ? 2.452 10.459 5.939 1.00 95.81 276 SER A N 1
ATOM 2180 C CA . SER A 1 276 ? 3.349 11.615 5.821 1.00 95.81 276 SER A CA 1
ATOM 2181 C C . SER A 1 276 ? 3.507 12.372 7.151 1.00 95.81 276 SER A C 1
ATOM 2183 O O . SER A 1 276 ? 2.765 12.139 8.113 1.00 95.81 276 SER A O 1
ATOM 2185 N N . GLY A 1 277 ? 4.479 13.290 7.211 1.00 96.06 277 GLY A N 1
ATOM 2186 C CA . GLY A 1 277 ? 4.803 14.077 8.410 1.00 96.06 277 GLY A CA 1
ATOM 2187 C C . GLY A 1 277 ? 5.595 13.291 9.461 1.00 96.06 277 GLY A C 1
ATOM 2188 O O . GLY A 1 277 ? 5.992 12.154 9.219 1.00 96.06 277 GLY A O 1
ATOM 2189 N N . ASP A 1 278 ? 5.844 13.894 10.630 1.00 97.94 278 ASP A N 1
ATOM 2190 C CA . ASP A 1 278 ? 6.478 13.191 11.755 1.00 97.94 278 ASP A CA 1
ATOM 2191 C C . ASP A 1 278 ? 5.477 12.196 12.386 1.00 97.94 278 ASP A C 1
ATOM 2193 O O . ASP A 1 278 ? 4.440 12.620 12.915 1.00 97.94 278 ASP A O 1
ATOM 2197 N N . PRO A 1 279 ? 5.765 10.878 12.385 1.00 98.06 279 PRO A N 1
ATOM 2198 C CA . PRO A 1 279 ? 4.860 9.872 12.940 1.00 98.06 279 PRO A CA 1
ATOM 2199 C C . PRO A 1 279 ? 4.568 10.029 14.440 1.00 98.06 279 PRO A C 1
ATOM 2201 O O . PRO A 1 279 ? 3.501 9.611 14.898 1.00 98.06 279 PRO A O 1
ATOM 2204 N N . LEU A 1 280 ? 5.482 10.619 15.218 1.00 98.12 280 LEU A N 1
ATOM 2205 C CA . LEU A 1 280 ? 5.297 10.852 16.654 1.00 98.12 280 LEU A CA 1
ATOM 2206 C C . LEU A 1 280 ? 4.456 12.101 16.930 1.00 98.12 280 LEU A C 1
ATOM 2208 O O . LEU A 1 280 ? 3.687 12.115 17.891 1.00 98.12 280 LEU A O 1
ATOM 2212 N N . GLU A 1 281 ? 4.558 13.137 16.097 1.00 98.38 281 GLU A N 1
ATOM 2213 C CA . GLU A 1 281 ? 3.634 14.279 16.160 1.00 98.38 281 GLU A CA 1
ATOM 2214 C C . GLU A 1 281 ? 2.230 13.868 15.714 1.00 98.38 281 GLU A C 1
ATOM 2216 O O . GLU A 1 281 ? 1.244 14.223 16.361 1.00 98.38 281 GLU A O 1
ATOM 2221 N N . TYR A 1 282 ? 2.136 13.046 14.666 1.00 98.56 282 TYR A N 1
ATOM 2222 C CA . TYR A 1 282 ? 0.873 12.458 14.229 1.00 98.56 282 TYR A CA 1
ATOM 2223 C C . TYR A 1 282 ? 0.220 11.616 15.332 1.00 98.56 282 TYR A C 1
ATOM 2225 O O . TYR A 1 282 ? -0.982 11.729 15.564 1.00 98.56 282 TYR A O 1
ATOM 2233 N N . LEU A 1 283 ? 1.006 10.799 16.043 1.00 98.50 283 LEU A N 1
ATOM 2234 C CA . LEU A 1 283 ? 0.521 10.012 17.177 1.00 98.50 283 LEU A CA 1
ATOM 2235 C C . LEU A 1 283 ? -0.115 10.904 18.253 1.00 98.50 283 LEU A C 1
ATOM 2237 O O . LEU A 1 283 ? -1.237 10.625 18.668 1.00 98.50 283 LEU A O 1
ATOM 2241 N N . LYS A 1 284 ? 0.559 11.994 18.647 1.00 98.12 284 LYS A N 1
ATOM 2242 C CA . LYS A 1 284 ? 0.025 12.961 19.624 1.00 98.12 284 LYS A CA 1
ATOM 2243 C C . LYS A 1 284 ? -1.271 13.603 19.136 1.00 98.12 284 LYS A C 1
ATOM 2245 O O . LYS A 1 284 ? -2.240 13.663 19.883 1.00 98.12 284 LYS A O 1
ATOM 2250 N N . LEU A 1 285 ? -1.319 14.017 17.866 1.00 98.31 285 LEU A N 1
ATOM 2251 C CA . LEU A 1 285 ? -2.534 14.568 17.261 1.00 98.31 285 LEU A CA 1
ATOM 2252 C C . LEU A 1 285 ? -3.706 13.580 17.355 1.00 98.31 285 LEU A C 1
ATOM 2254 O O . LEU A 1 285 ? -4.828 13.978 17.669 1.00 98.31 285 LEU A O 1
ATOM 2258 N N . MET A 1 286 ? -3.464 12.298 17.072 1.00 98.31 286 MET A N 1
ATOM 2259 C CA . MET A 1 286 ? -4.510 11.276 17.125 1.00 98.31 286 MET A CA 1
ATOM 2260 C C . MET A 1 286 ? -4.926 10.933 18.555 1.00 98.31 286 MET A C 1
ATOM 2262 O O . MET A 1 286 ? -6.116 10.737 18.795 1.00 98.31 286 MET A O 1
ATOM 2266 N N . GLU A 1 287 ? -3.985 10.889 19.497 1.00 96.75 287 GLU A N 1
ATOM 2267 C CA . GLU A 1 287 ? -4.263 10.719 20.927 1.00 96.75 287 GLU A CA 1
ATOM 2268 C C . GLU A 1 287 ? -5.167 11.847 21.448 1.00 96.75 287 GLU A C 1
ATOM 2270 O O . GLU A 1 287 ? -6.238 11.583 22.003 1.00 96.75 287 GLU A O 1
ATOM 2275 N N . GLU A 1 288 ? -4.794 13.103 21.187 1.00 97.56 288 GLU A N 1
ATOM 2276 C CA . GLU A 1 288 ? -5.588 14.282 21.545 1.00 97.56 288 GLU A CA 1
ATOM 2277 C C . GLU A 1 288 ? -6.971 14.250 20.888 1.00 97.56 288 GLU A C 1
ATOM 2279 O O . GLU A 1 288 ? -7.984 14.508 21.545 1.00 97.56 288 GLU A O 1
ATOM 2284 N N . PHE A 1 289 ? -7.036 13.896 19.601 1.00 98.25 289 PHE A N 1
ATOM 2285 C CA . PHE A 1 289 ? -8.299 13.800 18.884 1.00 98.25 289 PHE A CA 1
ATOM 2286 C C . PHE A 1 289 ? -9.220 12.748 19.504 1.00 98.25 289 PHE A C 1
ATOM 2288 O O . PHE A 1 289 ? -10.341 13.095 19.870 1.00 98.25 289 PHE A O 1
ATOM 2295 N N . TYR A 1 290 ? -8.776 11.497 19.656 1.00 97.94 290 TYR A N 1
ATOM 2296 C CA . TYR A 1 290 ? -9.627 10.430 20.193 1.00 97.94 290 TYR A CA 1
ATOM 2297 C C . TYR A 1 290 ? -10.080 10.722 21.625 1.00 97.94 290 TYR A C 1
ATOM 2299 O O . TYR A 1 290 ? -11.259 10.540 21.926 1.00 97.94 290 TYR A O 1
ATOM 2307 N N . SER A 1 291 ? -9.190 11.267 22.459 1.00 96.56 291 SER A N 1
ATOM 2308 C CA . SER A 1 291 ? -9.528 11.730 23.808 1.00 96.56 291 SER A CA 1
ATOM 2309 C C . SER A 1 291 ? -10.608 12.820 23.779 1.00 96.56 291 SER A C 1
ATOM 2311 O O . SER A 1 291 ? -11.615 12.717 24.472 1.00 96.56 291 SER A O 1
ATOM 2313 N N . SER A 1 292 ? -10.479 13.819 22.897 1.00 97.38 292 SER A N 1
ATOM 2314 C CA . SER A 1 292 ? -11.471 14.900 22.755 1.00 97.38 292 SER A CA 1
ATOM 2315 C C . SER A 1 292 ? -12.836 14.455 22.216 1.00 97.38 292 SER A C 1
ATOM 2317 O O . SER A 1 292 ? -13.789 15.232 22.268 1.00 97.38 292 SER A O 1
ATOM 2319 N N . GLN A 1 293 ? -12.911 13.263 21.617 1.00 96.94 293 GLN A N 1
ATOM 2320 C CA . GLN A 1 293 ? -14.144 12.662 21.104 1.00 96.94 293 GLN A CA 1
ATOM 2321 C C . GLN A 1 293 ? -14.694 11.576 22.046 1.00 96.94 293 GLN A C 1
ATOM 2323 O O . GLN A 1 293 ? -15.586 10.838 21.639 1.00 96.94 293 GLN A O 1
ATOM 2328 N N . ASP A 1 294 ? -14.155 11.454 23.267 1.00 95.88 294 ASP A N 1
ATOM 2329 C CA . ASP A 1 294 ? -14.539 10.448 24.267 1.00 95.88 294 ASP A CA 1
ATOM 2330 C C . ASP A 1 294 ? -14.454 8.993 23.749 1.00 95.88 294 ASP A C 1
ATOM 2332 O O . ASP A 1 294 ? -15.180 8.101 24.194 1.00 95.88 294 ASP A O 1
ATOM 2336 N N . ILE A 1 295 ? -13.547 8.725 22.802 1.00 95.56 295 ILE A N 1
ATOM 2337 C CA . ILE A 1 295 ? -13.357 7.391 22.224 1.00 95.56 295 ILE A CA 1
ATOM 2338 C C . ILE A 1 295 ? -12.474 6.559 23.153 1.00 95.56 295 ILE A C 1
ATOM 2340 O O . ILE A 1 295 ? -11.272 6.789 23.270 1.00 95.56 295 ILE A O 1
ATOM 2344 N N . THR A 1 296 ? -13.077 5.551 23.785 1.00 89.94 296 THR A N 1
ATOM 2345 C CA . THR A 1 296 ? -12.391 4.638 24.716 1.00 89.94 296 THR A CA 1
ATOM 2346 C C . THR A 1 296 ? -11.911 3.340 24.070 1.00 89.94 296 THR A C 1
ATOM 2348 O O . THR A 1 296 ? -11.083 2.631 24.643 1.00 89.94 296 THR A O 1
ATOM 2351 N N . ASP A 1 297 ? -12.440 2.997 22.894 1.00 91.44 297 ASP A N 1
ATOM 2352 C CA . ASP A 1 297 ? -12.025 1.802 22.161 1.00 91.44 297 ASP A CA 1
ATOM 2353 C C . ASP A 1 297 ? -10.595 1.947 21.640 1.00 91.44 297 ASP A C 1
ATOM 2355 O O . ASP A 1 297 ? -10.193 3.005 21.153 1.00 91.44 297 ASP A O 1
ATOM 2359 N N . LYS A 1 298 ? -9.825 0.854 21.671 1.00 91.88 298 LYS A N 1
ATOM 2360 C CA . LYS A 1 298 ? -8.472 0.845 21.106 1.00 91.88 298 LYS A CA 1
ATOM 2361 C C . LYS A 1 298 ? -8.522 1.045 19.594 1.00 91.88 298 LYS A C 1
ATOM 2363 O O . LYS A 1 298 ? -8.966 0.161 18.863 1.00 91.88 298 LYS A O 1
ATOM 2368 N N . LYS A 1 299 ? -8.009 2.184 19.129 1.00 97.69 299 LYS A N 1
ATOM 2369 C CA . LYS A 1 299 ? -7.871 2.503 17.704 1.00 97.69 299 LYS A CA 1
ATOM 2370 C C . LYS A 1 299 ? -6.497 2.104 17.180 1.00 97.69 299 LYS A C 1
ATOM 2372 O O . LYS A 1 299 ? -5.494 2.161 17.896 1.00 97.69 299 LYS A O 1
ATOM 2377 N N . VAL A 1 300 ? -6.465 1.681 15.921 1.00 98.19 300 VAL A N 1
ATOM 2378 C CA . VAL A 1 300 ? -5.236 1.290 15.225 1.00 98.19 300 VAL A CA 1
ATOM 2379 C C . VAL A 1 300 ? -4.592 2.510 14.562 1.00 98.19 300 VAL A C 1
ATOM 2381 O O . VAL A 1 300 ? -5.287 3.324 13.954 1.00 98.19 300 VAL A O 1
ATOM 2384 N N . ILE A 1 301 ? -3.266 2.613 14.631 1.00 98.56 301 ILE A N 1
ATOM 2385 C CA . ILE A 1 301 ? -2.478 3.474 13.743 1.00 98.56 301 ILE A CA 1
ATOM 2386 C C . ILE A 1 301 ? -1.633 2.572 12.849 1.00 98.56 301 ILE A C 1
ATOM 2388 O O . ILE A 1 301 ? -0.748 1.858 13.322 1.00 98.56 301 ILE A O 1
ATOM 2392 N N . VAL A 1 302 ? -1.934 2.596 11.553 1.00 98.69 302 VAL A N 1
ATOM 2393 C CA . VAL A 1 302 ? -1.130 1.939 10.524 1.00 98.69 302 VAL A CA 1
ATOM 2394 C C . VAL A 1 302 ? -0.066 2.924 10.056 1.00 98.69 302 VAL A C 1
ATOM 2396 O O . VAL A 1 302 ? -0.382 3.895 9.380 1.00 98.69 302 VAL A O 1
ATOM 2399 N N . TYR A 1 303 ? 1.192 2.682 10.392 1.00 98.75 303 TYR A N 1
ATOM 2400 C CA . TYR A 1 303 ? 2.319 3.436 9.853 1.00 98.75 303 TYR A CA 1
ATOM 2401 C C . TYR A 1 303 ? 2.725 2.828 8.507 1.00 98.75 303 TYR A C 1
ATOM 2403 O O . TYR A 1 303 ? 2.883 1.606 8.414 1.00 98.75 303 TYR A O 1
ATOM 2411 N N . SER A 1 304 ? 2.899 3.645 7.469 1.00 97.94 304 SER A N 1
ATOM 2412 C CA . SER A 1 304 ? 3.299 3.158 6.135 1.00 97.94 304 SER A CA 1
ATOM 2413 C C . SER A 1 304 ? 4.384 3.976 5.436 1.00 97.94 304 SER A C 1
ATOM 2415 O O . SER A 1 304 ? 4.891 3.541 4.399 1.00 97.94 304 SER A O 1
ATOM 2417 N N . ASP A 1 305 ? 4.807 5.105 6.008 1.00 96.06 305 ASP A N 1
ATOM 2418 C CA . ASP A 1 305 ? 5.826 5.957 5.395 1.00 96.06 305 ASP A CA 1
ATOM 2419 C C . ASP A 1 305 ? 7.255 5.435 5.634 1.00 96.06 305 ASP A C 1
ATOM 2421 O O . ASP A 1 305 ? 7.836 5.573 6.715 1.00 96.06 305 ASP A O 1
ATOM 2425 N N . SER A 1 306 ? 7.843 4.853 4.583 1.00 95.38 306 SER A N 1
ATOM 2426 C CA . SER A 1 306 ? 9.291 4.618 4.458 1.00 95.38 306 SER A CA 1
ATOM 2427 C C . SER A 1 306 ? 9.921 3.946 5.691 1.00 95.38 306 SER A C 1
ATOM 2429 O O . SER A 1 306 ? 10.916 4.416 6.265 1.00 95.38 306 SER A O 1
ATOM 2431 N N . LEU A 1 307 ? 9.293 2.849 6.120 1.00 98.25 307 LEU A N 1
ATOM 2432 C CA . LEU A 1 307 ? 9.623 2.111 7.336 1.00 98.25 307 LEU A CA 1
ATOM 2433 C C . LEU A 1 307 ? 10.812 1.156 7.173 1.00 98.25 307 LEU A C 1
ATOM 2435 O O . LEU A 1 307 ? 11.047 0.599 6.105 1.00 98.25 307 LEU A O 1
ATOM 2439 N N . ASN A 1 308 ? 11.503 0.923 8.289 1.00 98.56 308 ASN A N 1
ATOM 2440 C CA . ASN A 1 308 ? 12.460 -0.161 8.520 1.00 98.56 308 ASN A CA 1
ATOM 2441 C C . ASN A 1 308 ? 12.221 -0.749 9.929 1.00 98.56 308 ASN A C 1
ATOM 2443 O O . ASN A 1 308 ? 11.372 -0.233 10.664 1.00 98.56 308 ASN A O 1
ATOM 2447 N N . CYS A 1 309 ? 12.953 -1.798 10.326 1.00 98.69 309 CYS A N 1
ATOM 2448 C CA . CYS A 1 309 ? 12.774 -2.437 11.639 1.00 98.69 309 CYS A CA 1
ATOM 2449 C C . CYS A 1 309 ? 12.887 -1.443 12.806 1.00 98.69 309 CYS A C 1
ATOM 2451 O O . CYS A 1 309 ? 11.985 -1.365 13.639 1.00 98.69 309 CYS A O 1
ATOM 2453 N N . GLN A 1 310 ? 13.938 -0.617 12.819 1.00 98.56 310 GLN A N 1
ATOM 2454 C CA . GLN A 1 310 ? 14.188 0.351 13.890 1.00 98.56 310 GLN A CA 1
ATOM 2455 C C . GLN A 1 310 ? 13.026 1.339 14.070 1.00 98.56 310 GLN A C 1
ATOM 2457 O O . GLN A 1 310 ? 12.558 1.541 15.193 1.00 98.56 310 GLN A O 1
ATOM 2462 N N . LYS A 1 311 ? 12.529 1.925 12.973 1.00 98.62 311 LYS A N 1
ATOM 2463 C CA . LYS A 1 311 ? 11.371 2.830 13.002 1.00 98.62 311 LYS A CA 1
ATOM 2464 C C . LYS A 1 311 ? 10.123 2.119 13.517 1.00 98.62 311 LYS A C 1
ATOM 2466 O O . LYS A 1 311 ? 9.430 2.664 14.370 1.00 98.62 311 LYS A O 1
ATOM 2471 N N . CYS A 1 312 ? 9.859 0.892 13.057 1.00 98.81 312 CYS A N 1
ATOM 2472 C CA . CYS A 1 312 ? 8.705 0.117 13.520 1.00 98.81 312 CYS A CA 1
ATOM 2473 C C . CYS A 1 312 ? 8.757 -0.105 15.035 1.00 98.81 312 CYS A C 1
ATOM 2475 O O . CYS A 1 312 ? 7.774 0.146 15.726 1.00 98.81 312 CYS A O 1
ATOM 2477 N N . ILE A 1 313 ? 9.914 -0.501 15.571 1.00 98.75 313 ILE A N 1
ATOM 2478 C CA . ILE A 1 313 ? 10.100 -0.736 17.009 1.00 98.75 313 ILE A CA 1
ATOM 2479 C C . ILE A 1 313 ? 9.913 0.565 17.803 1.00 98.75 313 ILE A C 1
ATOM 2481 O O . ILE A 1 313 ? 9.213 0.579 18.818 1.00 98.75 313 ILE A O 1
ATOM 2485 N N . GLN A 1 314 ? 10.484 1.676 17.326 1.00 98.69 314 GLN A N 1
ATOM 2486 C CA . GLN A 1 314 ? 10.319 2.991 17.948 1.00 98.69 314 GLN A CA 1
ATOM 2487 C C . GLN A 1 314 ? 8.843 3.409 18.002 1.00 98.69 314 GLN A C 1
ATOM 2489 O O . GLN A 1 314 ? 8.334 3.752 19.071 1.00 98.69 314 GLN A O 1
ATOM 2494 N N . TYR A 1 315 ? 8.151 3.367 16.863 1.00 98.75 315 TYR A N 1
ATOM 2495 C CA . TYR A 1 315 ? 6.758 3.801 16.763 1.00 98.75 315 TYR A CA 1
ATOM 2496 C C . TYR A 1 315 ? 5.824 2.862 17.515 1.00 98.75 315 TYR A C 1
ATOM 2498 O O . TYR A 1 315 ? 4.888 3.330 18.156 1.00 98.75 315 TYR A O 1
ATOM 2506 N N . LYS A 1 316 ? 6.113 1.557 17.533 1.00 98.62 316 LYS A N 1
ATOM 2507 C CA . LYS A 1 316 ? 5.376 0.588 18.345 1.00 98.62 316 LYS A CA 1
ATOM 2508 C C . LYS A 1 316 ? 5.418 0.975 19.821 1.00 98.62 316 LYS A C 1
ATOM 2510 O O . LYS A 1 316 ? 4.368 1.087 20.443 1.00 98.62 316 LYS A O 1
ATOM 2515 N N . ASN A 1 317 ? 6.610 1.209 20.369 1.00 98.50 317 ASN A N 1
ATOM 2516 C CA . ASN A 1 317 ? 6.767 1.545 21.785 1.00 98.50 317 ASN A CA 1
ATOM 2517 C C . ASN A 1 317 ? 6.059 2.858 22.145 1.00 98.50 317 ASN A C 1
ATOM 2519 O O . ASN A 1 317 ? 5.412 2.933 23.187 1.00 98.50 317 ASN A O 1
ATOM 2523 N N . ALA A 1 318 ? 6.135 3.868 21.273 1.00 98.56 318 ALA A N 1
ATOM 2524 C CA . ALA A 1 318 ? 5.414 5.124 21.465 1.00 98.56 318 ALA A CA 1
ATOM 2525 C C . ALA A 1 318 ? 3.886 4.930 21.418 1.00 98.56 318 ALA A C 1
ATOM 2527 O O . ALA A 1 318 ? 3.174 5.442 22.275 1.00 98.56 318 ALA A O 1
ATOM 2528 N N . THR A 1 319 ? 3.387 4.151 20.456 1.00 98.38 319 THR A N 1
ATOM 2529 C CA . THR A 1 319 ? 1.946 3.902 20.274 1.00 98.38 319 THR A CA 1
ATOM 2530 C C . THR A 1 319 ? 1.358 3.099 21.430 1.00 98.38 319 THR A C 1
ATOM 2532 O O . THR A 1 319 ? 0.285 3.436 21.927 1.00 98.38 319 THR A O 1
ATOM 2535 N N . ASP A 1 320 ? 2.082 2.077 21.897 1.00 97.69 320 ASP A N 1
ATOM 2536 C CA . ASP A 1 320 ? 1.690 1.289 23.067 1.00 97.69 320 ASP A CA 1
ATOM 2537 C C . ASP A 1 320 ? 1.616 2.168 24.325 1.00 97.69 320 ASP A C 1
ATOM 2539 O O . ASP A 1 320 ? 0.684 2.028 25.118 1.00 97.69 320 ASP A O 1
ATOM 2543 N N . ALA A 1 321 ? 2.573 3.090 24.502 1.00 97.56 321 ALA A N 1
ATOM 2544 C CA . ALA A 1 321 ? 2.582 4.036 25.618 1.00 97.56 321 ALA A CA 1
ATOM 2545 C C . ALA A 1 321 ? 1.401 5.024 25.569 1.00 97.56 321 ALA A C 1
ATOM 2547 O O . ALA A 1 321 ? 0.890 5.397 26.621 1.00 97.56 321 ALA A O 1
ATOM 2548 N N . ALA A 1 322 ? 0.935 5.380 24.368 1.00 96.38 322 ALA A N 1
ATOM 2549 C CA . ALA A 1 322 ? -0.261 6.197 24.140 1.00 96.38 322 ALA A CA 1
ATOM 2550 C C . ALA A 1 322 ? -1.583 5.399 24.238 1.00 96.38 322 ALA A C 1
ATOM 2552 O O . ALA A 1 322 ? -2.661 5.935 23.997 1.00 96.38 322 ALA A O 1
ATOM 2553 N N . GLY A 1 323 ? -1.535 4.095 24.543 1.00 95.88 323 GLY A N 1
ATOM 2554 C CA . GLY A 1 323 ? -2.729 3.250 24.674 1.00 95.88 323 GLY A CA 1
ATOM 2555 C C . GLY A 1 323 ? -3.427 2.891 23.353 1.00 95.88 323 GLY A C 1
ATOM 2556 O O . GLY A 1 323 ? -4.492 2.266 23.377 1.00 95.88 323 GLY A O 1
ATOM 2557 N N . LEU A 1 324 ? -2.825 3.230 22.211 1.00 97.31 324 LEU A N 1
ATOM 2558 C CA . LEU A 1 324 ? -3.310 2.901 20.870 1.00 97.31 324 LEU A CA 1
ATOM 2559 C C . LEU A 1 324 ? -2.675 1.595 20.363 1.00 97.31 324 LEU A C 1
ATOM 2561 O O . LEU A 1 324 ? -1.834 0.992 21.027 1.00 97.31 324 LEU A O 1
ATOM 2565 N N . THR A 1 325 ? -3.109 1.106 19.199 1.00 98.12 325 THR A N 1
ATOM 2566 C CA . THR A 1 325 ? -2.601 -0.153 18.622 1.00 98.12 325 THR A CA 1
ATOM 2567 C C . THR A 1 325 ? -1.750 0.112 17.377 1.00 98.12 325 THR A C 1
ATOM 2569 O O . THR A 1 325 ? -2.293 0.572 16.372 1.00 98.12 325 THR A O 1
ATOM 2572 N N . PRO A 1 326 ? -0.441 -0.188 17.383 1.00 98.31 326 PRO A N 1
ATOM 2573 C CA . PRO A 1 326 ? 0.403 -0.000 16.209 1.00 98.31 326 PRO A CA 1
ATOM 2574 C C . PRO A 1 326 ? 0.233 -1.132 15.189 1.00 98.31 326 PRO A C 1
ATOM 2576 O O . PRO A 1 326 ? 0.140 -2.311 15.541 1.00 98.31 326 PRO A O 1
ATOM 2579 N N . SER A 1 327 ? 0.278 -0.781 13.907 1.00 98.44 327 SER A N 1
ATOM 2580 C CA . SER A 1 327 ? 0.491 -1.720 12.807 1.00 98.44 327 SER A CA 1
ATOM 2581 C C . SER A 1 327 ? 1.363 -1.089 11.720 1.00 98.44 327 SER A C 1
ATOM 2583 O O . SER A 1 327 ? 1.439 0.133 11.620 1.00 98.44 327 SER A O 1
ATOM 2585 N N . PHE A 1 328 ? 2.043 -1.906 10.916 1.00 98.88 328 PHE A N 1
ATOM 2586 C CA . PHE A 1 328 ? 3.058 -1.437 9.971 1.00 98.88 328 PHE A CA 1
ATOM 2587 C C . PHE A 1 328 ? 2.838 -2.002 8.565 1.00 98.88 328 PHE A C 1
ATOM 2589 O O . PHE A 1 328 ? 2.782 -3.218 8.376 1.00 98.88 328 PHE A O 1
ATOM 2596 N N . GLY A 1 329 ? 2.739 -1.130 7.565 1.00 98.62 329 GLY A N 1
ATOM 2597 C CA . GLY A 1 329 ? 2.794 -1.487 6.147 1.00 98.62 329 GLY A CA 1
ATOM 2598 C C . GLY A 1 329 ? 4.187 -1.196 5.601 1.00 98.62 329 GLY A C 1
ATOM 2599 O O . GLY A 1 329 ? 4.527 -0.040 5.364 1.00 98.62 329 GLY A O 1
ATOM 2600 N N . ILE A 1 330 ? 5.017 -2.221 5.422 1.00 98.81 330 ILE A N 1
ATOM 2601 C CA . ILE A 1 330 ? 6.439 -2.044 5.099 1.00 98.81 330 ILE A CA 1
ATOM 2602 C C . ILE A 1 330 ? 6.664 -2.358 3.620 1.00 98.81 330 ILE A C 1
ATOM 2604 O O . ILE A 1 330 ? 6.430 -3.477 3.172 1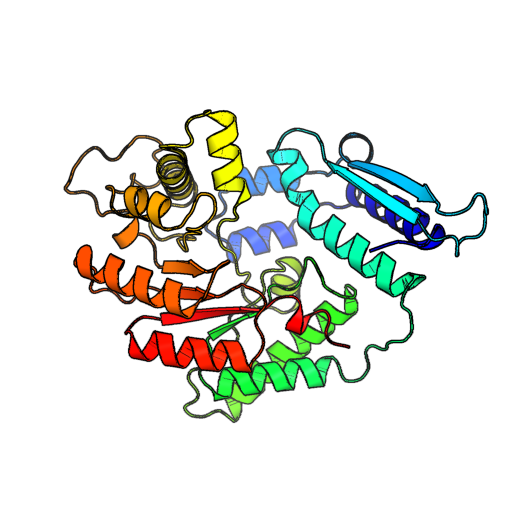.00 98.81 330 ILE A O 1
ATOM 2608 N N . GLY A 1 331 ? 7.096 -1.354 2.854 1.00 98.38 331 GLY A N 1
ATOM 2609 C CA . GLY A 1 331 ? 7.256 -1.448 1.402 1.00 98.38 331 GLY A CA 1
ATOM 2610 C C . GLY A 1 331 ? 8.680 -1.766 0.945 1.00 98.38 331 GLY A C 1
ATOM 2611 O O . GLY A 1 331 ? 9.174 -2.877 1.111 1.00 98.38 331 GLY A O 1
ATOM 2612 N N . THR A 1 332 ? 9.339 -0.767 0.352 1.00 98.31 332 THR A N 1
ATOM 2613 C CA . THR A 1 332 ? 10.648 -0.872 -0.324 1.00 98.31 332 THR A CA 1
ATOM 2614 C C . THR A 1 332 ? 11.736 -1.547 0.515 1.00 98.31 332 THR A C 1
ATOM 2616 O O . THR A 1 332 ? 12.550 -2.279 -0.035 1.00 98.31 332 THR A O 1
ATOM 2619 N N . PHE A 1 333 ? 11.730 -1.358 1.840 1.00 98.62 333 PHE A N 1
ATOM 2620 C CA . PHE A 1 333 ? 12.687 -1.996 2.755 1.00 98.62 333 PHE A CA 1
ATOM 2621 C C . PHE A 1 333 ? 12.666 -3.530 2.688 1.00 98.62 333 PHE A C 1
ATOM 2623 O O . PHE A 1 333 ? 13.669 -4.175 2.990 1.00 98.62 333 PHE A O 1
ATOM 2630 N N . PHE A 1 334 ? 11.540 -4.126 2.291 1.00 98.69 334 PHE A N 1
ATOM 2631 C CA . PHE A 1 334 ? 11.471 -5.555 2.025 1.00 98.69 334 PHE A CA 1
ATOM 2632 C C . PHE A 1 334 ? 11.844 -5.897 0.587 1.00 98.69 334 PHE A C 1
ATOM 2634 O O . PHE A 1 334 ? 12.661 -6.782 0.372 1.00 98.69 334 PHE A O 1
ATOM 2641 N N . THR A 1 335 ? 11.253 -5.225 -0.398 1.00 98.69 335 THR A N 1
ATOM 2642 C CA . THR A 1 335 ? 11.275 -5.703 -1.790 1.00 98.69 335 THR A CA 1
ATOM 2643 C C . THR A 1 335 ? 12.383 -5.117 -2.660 1.00 98.69 335 THR A C 1
ATOM 2645 O O . THR A 1 335 ? 12.472 -5.469 -3.840 1.00 98.69 335 THR A O 1
ATOM 2648 N N . ASN A 1 336 ? 13.209 -4.219 -2.123 1.00 98.25 336 ASN A N 1
ATOM 2649 C CA . ASN A 1 336 ? 14.296 -3.579 -2.859 1.00 98.25 336 ASN A CA 1
ATOM 2650 C C . ASN A 1 336 ? 15.472 -3.174 -1.948 1.00 98.25 336 ASN A C 1
ATOM 2652 O O . ASN A 1 336 ? 15.923 -2.032 -1.976 1.00 98.25 336 ASN A O 1
ATOM 2656 N N . ASP A 1 337 ? 15.939 -4.120 -1.132 1.00 98.00 337 ASP A N 1
ATOM 2657 C CA . ASP A 1 337 ? 17.126 -3.991 -0.276 1.00 98.00 337 ASP A CA 1
ATOM 2658 C C . ASP A 1 337 ? 18.190 -5.009 -0.724 1.00 98.00 337 ASP A C 1
ATOM 2660 O O . ASP A 1 337 ? 17.997 -6.216 -0.538 1.00 98.00 337 ASP A O 1
ATOM 2664 N N . PHE A 1 338 ? 19.242 -4.526 -1.395 1.00 95.88 338 PHE A N 1
ATOM 2665 C CA . PHE A 1 338 ? 20.255 -5.316 -2.116 1.00 95.88 338 PHE A CA 1
ATOM 2666 C C . PHE A 1 338 ? 21.666 -4.868 -1.775 1.00 95.88 338 PHE A C 1
ATOM 2668 O O . PHE A 1 338 ? 21.865 -3.635 -1.665 1.00 95.88 338 PHE A O 1
#

Secondary structure (DSSP, 8-state):
--EEHHHHHHHHHHHHHGGG----HHHHHHHHHH-TTS-HHHHHHHHT----HHHHEEEEEEESSS--STT-EEEEEEEE-S-HHHHGGGHHHHHHHHHHHHHHHT------TTHHHHHHHHHHHHHHTT-EEEE--GGG-S-HHHHHHHHHHHHHHHHHHHHH-TT---EEEEES-HHHHHHHT-EE-----HHHHHHHHHHH--TTTHHHHHHHHHHHHH-TTTT-EEE--TT-HHHHHHHHTSBPPPTT--SPP--TTSPBHHHHS-EEEE-SS-HHHHHHHHHHHHHHTT--S--EEEE-SS--HHHHHHHHHHHHHTT-EEEEEE-HHHHS--

pLDDT: mean 96.6, std 3.87, range [70.62, 98.88]

Mean predicted aligned error: 3.4 Å

InterPro domains:
  IPR006406 Nicotinate phosphoribosyltransferase [TIGR01514] (4-338)
  IPR007229 Nicotinate phosphoribosyltransferase family [PIRSF000484] (8-337)
  IPR007229 Nicotinate phosphoribosyltransferase family [PTHR11098] (7-338)
  IPR036068 Nicotinate phosphoribosyltransferase-like, C-terminal [SSF51690] (110-337)
  IPR040727 Nicotinate phosphoribosyltransferase, N-terminal domain [PF17767] (4-99)
  IPR041525 Nicotinate/nicotinamide phosphoribosyltransferase [PF04095] (133-338)

Organism: NCBI:txid334625

Radius of gyration: 21.51 Å; Cα contacts (8 Å, |Δi|>4): 580; chains: 1; bounding box: 55×44×57 Å

Nearest PDB structures (foldseek):
  1vlp-assembly4_D  TM=9.446E-01  e=1.281E-33  Saccharomyces cerevisiae
  2im5-assembly4_D  TM=9.118E-01  e=2.969E-24  Porphyromonas gingivalis
  4hl7-assembly2_B  TM=8.626E-01  e=1.929E-19  Vibrio cholerae O1 biovar El Tor str. N16961
  4hl7-assembly1_A  TM=8.486E-01  e=1.469E-19  Vibrio cholerae O1 biovar El Tor str. N16961
  4qsl-assembly2_B  TM=2.779E-01  e=4.522E+00  Listeria monocytogenes

Solvent-accessible surface area (backbone atoms only — not comparable to full-atom values): 18101 Å² total; per-residue (Å²): 134,68,40,26,45,46,24,48,55,52,42,55,55,56,48,54,53,47,42,75,50,69,62,48,71,69,58,52,55,48,40,55,70,74,41,68,68,56,50,70,68,55,57,54,50,45,62,76,46,64,46,55,34,90,81,26,48,50,76,48,78,49,62,78,55,97,64,86,55,48,79,40,43,20,45,71,48,78,48,76,57,76,58,65,93,71,48,68,78,46,62,50,61,52,37,21,46,55,35,25,30,34,44,69,62,66,55,61,96,74,75,78,75,61,41,35,58,53,31,18,49,55,37,37,57,34,21,68,70,41,39,37,31,32,42,49,19,63,45,52,11,42,38,74,65,50,40,53,35,26,51,51,10,35,52,50,21,47,53,48,40,73,75,71,36,85,86,48,73,24,37,77,64,29,22,50,45,57,68,59,9,63,76,71,73,44,41,65,48,81,61,67,59,59,64,58,43,51,50,49,17,65,73,69,71,38,68,89,51,17,57,40,53,40,54,28,47,51,22,18,72,50,19,70,57,44,75,27,39,42,66,38,56,82,78,36,45,78,59,31,52,65,36,32,69,36,48,32,32,53,56,70,29,81,56,77,47,91,45,96,82,44,60,24,36,62,69,43,30,52,27,36,40,46,67,72,82,60,69,69,61,52,47,49,53,49,49,55,48,37,57,77,67,73,55,81,72,76,38,35,42,32,42,46,58,89,42,50,68,69,56,48,52,54,51,37,56,53,28,50,74,69,62,37,40,56,32,37,38,34,21,44,64,63,20,52,69,130

Sequence (338 aa):
MKLTKGAYNWLQEQIRKLENIIIKNDEVEWLAKTCPYLSTEYLEYLKGFHLRPDEQVELTFTPETNGESDDVAGDISLTVRGLWIETILYEIPLLALVSEAYFKFVDRDWTHDGQVLNAKHKGLELIENGCIFSEFGSRRRRDYKTHDLVIQGLVEASKDATTNGKGWKGKFTGTSNVHFAMKHGVQPIGTVAHEWFMGIAAITQDYANANELALRYWTAAFGRGVLAIALTDTFGSSSFLKAFKKPAAKSGSTNAADSSKDPTYAEVFTGVRQDSGDPLEYLKLMEEFYSSQDITDKKVIVYSDSLNCQKCIQYKNAT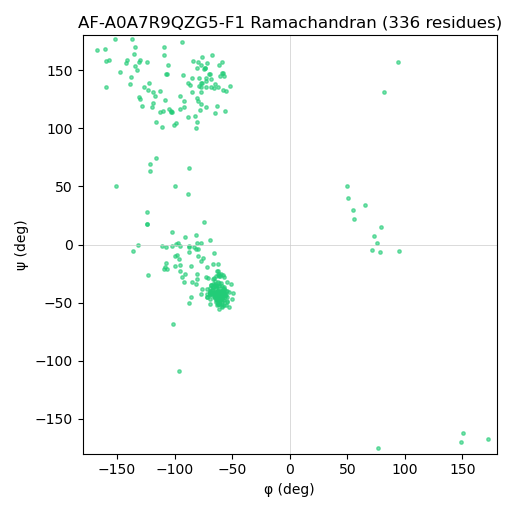DAAGLTPSFGIGTFFTNDF